Protein AF-A0A933I659-F1 (afdb_monomer_lite)

pLDDT: mean 83.34, std 17.21, range [36.5, 98.38]

Foldseek 3Di:
DDDDDDCDPVNVVVVVVVQVVVCVVDVDHRPVVVVVVVVDDDPQDFAAADPPWDKDKAFQLDDPLRFIKMKTKDAGPPGHDDDPVDDDDDDPPQQQPDDPLQWDWADDPNGIMIIGIFGDCPTPSANRHDDPSSSNSNLCDDHPPHPNVPDDDFDWDQPPPDPRDTDGDHPVVNVCVVVVVLVVCCVVPNLVSDDDDDDDSVPPPVVCVVVCCNPPVGD

Radius of gyration: 25.08 Å; chains: 1; bounding box: 48×64×62 Å

Secondary structure (DSSP, 8-state):
--------HHHHHHHHHHHHHHTTTSSS--HHHHHHHHS-PPPP---BPPTT-EEEEEE-SSSTT--EEEEEEEETT-SBPP-TT---PPPTT-TTS--GGGEEEEEETTEEEEEEEEE-TT-TTTTT---HHHHTTGGGS--TTSGGGGS--S-EE-TT-TTSPPEE--HHHHHHHHHHHHHHHHHHH-GGG-------SSTTHHHHHHHHIIIII--

Sequence (219 aa):
MSNEKEFSRRDLLKVSAAAAAGACVMNGMPVFAAGKFLEAKAVEFAELPPAHAETYDTACRYCHVMCGYKVYIWPKGTGLKPDKAKFYPVEKMRGDWPNPIFTIEAKKNGKDVLIMIVPDNKDVASGSNYSVRGAFNAQSLYSEKLPTRIRLKKPMIRRGGKTSPLVEVSWDEAIGFCADNFQKIINQYGPDAIGAVYGDWGYLQNTHALLKWLFTGIK

Structure (mmCIF, N/CA/C/O backbone):
data_AF-A0A933I659-F1
#
_entry.id   AF-A0A933I659-F1
#
loop_
_atom_site.group_PDB
_atom_site.id
_atom_site.type_symbol
_atom_site.label_atom_id
_atom_site.label_alt_id
_atom_site.label_comp_id
_atom_site.label_asym_id
_atom_site.label_entity_id
_atom_site.label_seq_id
_atom_site.pdbx_PDB_ins_code
_atom_site.Cartn_x
_atom_site.Cartn_y
_atom_site.Cartn_z
_atom_site.occupancy
_atom_site.B_iso_or_equiv
_atom_site.auth_seq_id
_atom_site.auth_comp_id
_atom_site.auth_asym_id
_atom_site.auth_atom_id
_atom_site.pdbx_PDB_model_num
ATOM 1 N N . MET A 1 1 ? 1.301 50.511 5.311 1.00 36.50 1 MET A N 1
ATOM 2 C CA . MET A 1 1 ? 0.445 49.305 5.323 1.00 36.50 1 MET A CA 1
ATOM 3 C C . MET A 1 1 ? -0.098 49.117 3.915 1.00 36.50 1 MET A C 1
ATOM 5 O O . MET A 1 1 ? -1.053 49.784 3.544 1.00 36.50 1 MET A O 1
ATOM 9 N N . SER A 1 2 ? 0.595 48.338 3.084 1.00 38.81 2 SER A N 1
ATOM 10 C CA . SER A 1 2 ? 0.210 48.090 1.692 1.00 38.81 2 SER A CA 1
ATOM 11 C C . SER A 1 2 ? -0.866 47.005 1.635 1.00 38.81 2 SER A C 1
ATOM 13 O O . SER A 1 2 ? -0.639 45.879 2.066 1.00 38.81 2 SER A O 1
ATOM 15 N N . ASN A 1 3 ? -2.039 47.371 1.118 1.00 44.81 3 ASN A N 1
ATOM 16 C CA . ASN A 1 3 ? -3.138 46.465 0.793 1.00 44.81 3 ASN A CA 1
ATOM 17 C C . ASN A 1 3 ? -2.731 45.583 -0.400 1.00 44.81 3 ASN A C 1
ATOM 19 O O . ASN A 1 3 ? -2.911 45.980 -1.553 1.00 44.81 3 ASN A O 1
ATOM 23 N N . GLU A 1 4 ? -2.183 44.397 -0.149 1.00 48.44 4 GLU A N 1
ATOM 24 C CA . GLU A 1 4 ? -2.106 43.364 -1.182 1.00 48.44 4 GLU A CA 1
ATOM 25 C C . GLU A 1 4 ? -3.498 42.745 -1.347 1.00 48.44 4 GLU A C 1
ATOM 27 O O . GLU A 1 4 ? -4.043 42.130 -0.432 1.00 48.44 4 GLU A O 1
ATOM 32 N N . LYS A 1 5 ? -4.117 42.966 -2.513 1.00 52.59 5 LYS A N 1
ATOM 33 C CA . LYS A 1 5 ? -5.374 42.307 -2.883 1.00 52.59 5 LYS A CA 1
ATOM 34 C C . LYS A 1 5 ? -5.139 40.798 -2.931 1.00 52.59 5 LYS A C 1
ATOM 36 O O . LYS A 1 5 ? -4.395 40.316 -3.781 1.00 52.59 5 LYS A O 1
ATOM 41 N N . GLU A 1 6 ? -5.803 40.074 -2.039 1.00 52.59 6 GLU A N 1
ATOM 42 C CA . GLU A 1 6 ? -5.766 38.617 -1.973 1.00 52.59 6 GLU A CA 1
ATOM 43 C C . GLU A 1 6 ? -6.278 38.009 -3.291 1.00 52.59 6 GLU A C 1
ATOM 45 O O . GLU A 1 6 ? -7.378 38.316 -3.760 1.00 52.59 6 GLU A O 1
ATOM 50 N N . PHE A 1 7 ? -5.447 37.180 -3.925 1.00 56.03 7 PHE A N 1
ATOM 51 C CA . PHE A 1 7 ? -5.718 36.591 -5.234 1.00 56.03 7 PHE A CA 1
ATOM 52 C C . PHE A 1 7 ? -6.855 35.567 -5.130 1.00 56.03 7 PHE A C 1
ATOM 54 O O . PHE A 1 7 ? -6.691 34.485 -4.561 1.00 56.03 7 PHE A O 1
ATOM 61 N N . SER A 1 8 ? -8.032 35.898 -5.667 1.00 72.44 8 SER A N 1
ATOM 62 C CA . SER A 1 8 ? -9.224 35.070 -5.496 1.00 72.44 8 SER A CA 1
ATOM 63 C C . SER A 1 8 ? -9.312 33.948 -6.537 1.00 72.44 8 SER A C 1
ATOM 65 O O . SER A 1 8 ? -8.766 34.017 -7.640 1.00 72.44 8 SER A O 1
ATOM 67 N N . ARG A 1 9 ? -10.114 32.915 -6.244 1.00 61.94 9 ARG A N 1
ATOM 68 C CA . ARG A 1 9 ? -10.444 31.843 -7.209 1.00 61.94 9 ARG A CA 1
ATOM 69 C C . ARG A 1 9 ? -11.050 32.385 -8.511 1.00 61.94 9 ARG A C 1
ATOM 71 O O . ARG A 1 9 ? -10.889 31.782 -9.569 1.00 61.94 9 ARG A O 1
ATOM 78 N N . ARG A 1 10 ? -11.741 33.527 -8.445 1.00 70.44 10 ARG A N 1
ATOM 79 C CA . ARG A 1 10 ? -12.345 34.182 -9.610 1.00 70.44 10 ARG A CA 1
ATOM 80 C C . ARG A 1 10 ? -11.288 34.856 -10.485 1.00 70.44 10 ARG A C 1
ATOM 82 O O . ARG A 1 10 ? -11.448 34.877 -11.703 1.00 70.44 10 ARG A O 1
ATOM 89 N N . ASP A 1 11 ? -10.206 35.340 -9.885 1.00 71.12 11 ASP A N 1
ATOM 90 C CA . ASP A 1 11 ? -9.064 35.902 -10.608 1.00 71.12 11 ASP A CA 1
ATOM 91 C C . ASP A 1 11 ? -8.278 34.795 -11.315 1.00 71.12 11 ASP A C 1
ATOM 93 O O . ASP A 1 11 ? -7.969 34.931 -12.497 1.00 71.12 11 ASP A O 1
ATOM 97 N N . LEU A 1 12 ? -8.099 33.637 -10.665 1.00 67.19 12 LEU A N 1
ATOM 98 C CA . LEU A 1 12 ? -7.520 32.447 -11.299 1.00 67.19 12 LEU A CA 1
ATOM 99 C C . LEU A 1 12 ? -8.316 32.010 -12.540 1.00 67.19 12 LEU A C 1
ATOM 101 O O . LEU A 1 12 ? -7.726 31.724 -13.580 1.00 67.19 12 LEU A O 1
ATOM 105 N N . LEU A 1 13 ? -9.651 31.987 -12.464 1.00 68.56 13 LEU A N 1
ATOM 106 C CA . LEU A 1 13 ? -10.501 31.593 -13.594 1.00 68.56 13 LEU A CA 1
ATOM 107 C C . LEU A 1 13 ? -10.441 32.597 -14.750 1.00 68.56 13 LEU A C 1
ATOM 109 O O . LEU A 1 13 ? -10.389 32.185 -15.905 1.00 68.56 13 LEU A O 1
ATOM 113 N N . LYS A 1 14 ? -10.389 33.901 -14.458 1.00 65.88 14 LYS A N 1
ATOM 114 C CA . LYS A 1 14 ? -10.232 34.946 -15.483 1.00 65.88 14 LYS A 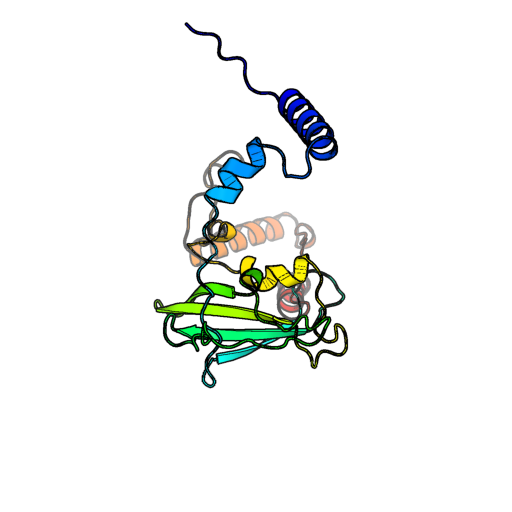CA 1
ATOM 115 C C . LYS A 1 14 ? -8.879 34.859 -16.186 1.00 65.88 14 LYS A C 1
ATOM 117 O O . LYS A 1 14 ? -8.830 34.937 -17.409 1.00 65.88 14 LYS A O 1
ATOM 122 N N . VAL A 1 15 ? -7.800 34.647 -15.430 1.00 63.72 15 VAL A N 1
ATOM 123 C CA . VAL A 1 15 ? -6.450 34.445 -15.982 1.00 63.72 15 VAL A CA 1
ATOM 124 C C . VAL A 1 15 ? -6.397 33.170 -16.826 1.00 63.72 15 VAL A C 1
ATOM 126 O O . VAL A 1 15 ? -5.850 33.184 -17.925 1.00 63.72 15 VAL A O 1
ATOM 129 N N . SER A 1 16 ? -7.029 32.090 -16.363 1.00 60.22 16 SER A N 1
ATOM 130 C CA . SER A 1 16 ? -7.086 30.819 -17.098 1.00 60.22 16 SER A CA 1
ATOM 131 C C . SER A 1 16 ? -7.891 30.937 -18.398 1.00 60.22 16 SER A C 1
ATOM 133 O O . SER A 1 16 ? -7.472 30.421 -19.432 1.00 60.22 16 SER A O 1
ATOM 135 N N . ALA A 1 17 ? -9.013 31.663 -18.378 1.00 61.56 17 ALA A N 1
ATOM 136 C CA . ALA A 1 17 ? -9.834 31.916 -19.561 1.00 61.56 17 ALA A CA 1
ATOM 137 C C . ALA A 1 17 ? -9.123 32.821 -20.584 1.00 61.56 17 ALA A C 1
ATOM 139 O O . ALA A 1 17 ? -9.162 32.544 -21.782 1.00 61.56 17 ALA A O 1
ATOM 140 N N . ALA A 1 18 ? -8.417 33.858 -20.122 1.00 57.62 18 ALA A N 1
ATOM 141 C CA . ALA A 1 18 ? -7.609 34.721 -20.984 1.00 57.62 18 ALA A CA 1
ATOM 142 C C . ALA A 1 18 ? -6.425 33.963 -21.613 1.00 57.62 18 ALA A C 1
ATOM 144 O O . ALA A 1 18 ? -6.127 34.146 -22.792 1.00 57.62 18 ALA A O 1
ATOM 145 N N . ALA A 1 19 ? -5.789 33.061 -20.859 1.00 54.22 19 ALA A N 1
ATOM 146 C CA . ALA A 1 19 ? -4.725 32.192 -21.357 1.00 54.22 19 ALA A CA 1
ATOM 147 C C . ALA A 1 19 ? -5.226 31.187 -22.413 1.00 54.22 19 ALA A C 1
ATOM 149 O O . ALA A 1 19 ? -4.534 30.946 -23.401 1.00 54.22 19 ALA A O 1
ATOM 150 N N . ALA A 1 20 ? -6.435 30.641 -22.241 1.00 49.78 20 ALA A N 1
ATOM 151 C CA . ALA A 1 20 ? -7.062 29.751 -23.219 1.00 49.78 20 ALA A CA 1
ATOM 152 C C . ALA A 1 20 ? -7.449 30.483 -24.519 1.00 49.78 20 ALA A C 1
ATOM 154 O O . ALA A 1 20 ? -7.256 29.944 -25.607 1.00 49.78 20 ALA A O 1
ATOM 155 N N . ALA A 1 21 ? -7.923 31.730 -24.421 1.00 50.12 21 ALA A N 1
ATOM 156 C CA . ALA A 1 21 ? -8.204 32.565 -25.590 1.00 50.12 21 ALA A CA 1
ATOM 157 C C . ALA A 1 21 ? -6.917 32.991 -26.326 1.00 50.12 21 ALA A C 1
ATOM 159 O O . ALA A 1 21 ? -6.872 32.970 -27.554 1.00 50.12 21 ALA A O 1
ATOM 160 N N . GLY A 1 22 ? -5.842 33.307 -25.591 1.00 45.34 22 GLY A N 1
ATOM 161 C CA . GLY A 1 22 ? -4.537 33.657 -26.167 1.00 45.34 22 GLY A CA 1
ATOM 162 C C . GLY A 1 22 ? -3.842 32.497 -26.892 1.00 45.34 22 GLY A C 1
ATOM 163 O O . GLY A 1 22 ? -3.179 32.719 -27.903 1.00 45.34 22 GLY A O 1
ATOM 164 N N . ALA A 1 23 ? -4.055 31.257 -26.441 1.00 46.22 23 ALA A N 1
ATOM 165 C CA . ALA A 1 23 ? -3.509 30.053 -27.074 1.00 46.22 23 ALA A CA 1
ATOM 166 C C . ALA A 1 23 ? -4.089 29.767 -28.474 1.00 46.22 23 ALA A C 1
ATOM 168 O O . ALA A 1 23 ? -3.496 29.008 -29.233 1.00 46.22 23 ALA A O 1
ATOM 169 N N . CYS A 1 24 ? -5.232 30.368 -28.826 1.00 43.69 24 CYS A N 1
ATOM 170 C CA . CYS A 1 24 ? -5.828 30.221 -30.157 1.00 43.69 24 CYS A CA 1
ATOM 171 C C . CYS A 1 24 ? -5.294 31.246 -31.173 1.00 43.69 24 CYS A C 1
ATOM 173 O O . CYS A 1 24 ? -5.454 31.043 -32.372 1.00 43.69 24 CYS A O 1
ATOM 175 N N . VAL A 1 25 ? -4.671 32.342 -30.716 1.00 44.31 25 VAL A N 1
ATOM 176 C CA . VAL A 1 25 ? -4.202 33.440 -31.587 1.00 44.31 25 VAL A CA 1
ATOM 177 C C . VAL A 1 25 ? -2.701 33.346 -31.873 1.00 44.31 25 VAL A C 1
ATOM 179 O O . VAL A 1 25 ? -2.234 33.837 -32.897 1.00 44.31 25 VAL A O 1
ATOM 182 N N . MET A 1 26 ? -1.937 32.663 -31.020 1.00 41.09 26 MET A N 1
ATOM 183 C CA . MET A 1 26 ? -0.540 32.328 -31.289 1.00 41.09 26 MET A CA 1
ATOM 184 C C . MET A 1 26 ? -0.371 30.813 -31.226 1.00 41.09 26 MET A C 1
ATOM 186 O O . MET A 1 26 ? -0.741 30.205 -30.229 1.00 41.09 26 MET A O 1
ATOM 190 N N . ASN A 1 27 ? 0.186 30.215 -32.284 1.00 45.88 27 ASN A N 1
ATOM 191 C CA . ASN A 1 27 ? 0.595 28.806 -32.357 1.00 45.88 27 ASN A CA 1
ATOM 192 C C . ASN A 1 27 ? 1.612 28.456 -31.249 1.00 45.88 27 ASN A C 1
ATOM 194 O O . ASN A 1 27 ? 2.804 28.311 -31.512 1.00 45.88 27 ASN A O 1
ATOM 198 N N . GLY A 1 28 ? 1.187 28.348 -29.995 1.00 50.47 28 GLY A N 1
ATOM 199 C CA . GLY A 1 28 ? 2.102 28.095 -28.892 1.00 50.47 28 GLY A CA 1
ATOM 200 C C . GLY A 1 28 ? 1.530 28.495 -27.541 1.00 50.47 28 GLY A C 1
ATOM 201 O O . GLY A 1 28 ? 0.959 29.564 -27.372 1.00 50.47 28 GLY A O 1
ATOM 202 N N . MET A 1 29 ? 1.701 27.584 -26.589 1.00 43.09 29 MET A N 1
ATOM 203 C CA . MET A 1 29 ? 1.256 27.603 -25.194 1.00 43.09 29 MET A CA 1
ATOM 204 C C . MET A 1 29 ? 1.257 28.987 -24.506 1.00 43.09 29 MET A C 1
ATOM 206 O O . MET A 1 29 ? 2.178 29.780 -24.700 1.00 43.09 29 MET A O 1
ATOM 210 N N . PRO A 1 30 ? 0.292 29.255 -23.602 1.00 49.75 30 PRO A N 1
ATOM 211 C CA . PRO A 1 30 ? 0.244 30.510 -22.857 1.00 49.75 30 PRO A CA 1
ATOM 212 C C . PRO A 1 30 ? 1.517 30.735 -22.020 1.00 49.75 30 PRO A C 1
ATOM 214 O O . PRO A 1 30 ? 2.009 29.828 -21.349 1.00 49.75 30 PRO A O 1
ATOM 217 N N . VAL A 1 31 ? 2.019 31.976 -22.020 1.00 50.03 31 VAL A N 1
ATOM 218 C CA . VAL A 1 31 ? 3.310 32.412 -21.437 1.00 50.03 31 VAL A CA 1
ATOM 219 C C . VAL A 1 31 ? 3.502 32.002 -19.966 1.00 50.03 31 VAL A C 1
ATOM 221 O O . VAL A 1 31 ? 4.614 31.688 -19.547 1.00 50.03 31 VAL A O 1
ATOM 224 N N . PHE A 1 32 ? 2.425 31.929 -19.179 1.00 46.72 32 PHE A N 1
ATOM 225 C CA . PHE A 1 32 ? 2.499 31.506 -17.773 1.00 46.72 32 PHE A CA 1
ATOM 226 C C . PHE A 1 32 ? 2.771 30.001 -17.609 1.00 46.72 32 PHE A C 1
ATOM 228 O O . PHE A 1 32 ? 3.375 29.575 -16.626 1.00 46.72 32 PHE A O 1
ATOM 235 N N . ALA A 1 33 ? 2.354 29.189 -18.585 1.00 46.19 33 ALA A N 1
ATOM 236 C CA . ALA A 1 33 ? 2.754 27.792 -18.666 1.00 46.19 33 ALA A CA 1
ATOM 237 C C . ALA A 1 33 ? 4.217 27.697 -19.130 1.00 46.19 33 ALA A C 1
ATOM 239 O O . ALA A 1 33 ? 4.994 26.961 -18.528 1.00 46.19 33 ALA A O 1
ATOM 240 N N . ALA A 1 34 ? 4.624 28.496 -20.122 1.00 50.12 34 ALA A N 1
ATOM 241 C CA . ALA A 1 34 ? 5.967 28.429 -20.699 1.00 50.12 34 ALA A CA 1
ATOM 242 C C . ALA A 1 34 ? 7.085 28.508 -19.642 1.00 50.12 34 ALA A C 1
ATOM 244 O O . ALA A 1 34 ? 7.979 27.673 -19.669 1.00 50.12 34 ALA A O 1
ATOM 245 N N . GLY A 1 35 ? 7.003 29.413 -18.657 1.00 46.31 35 GLY A N 1
ATOM 246 C CA . GLY A 1 35 ? 8.041 29.553 -17.622 1.00 46.31 35 GLY A CA 1
ATOM 247 C C . GLY A 1 35 ? 8.279 28.287 -16.784 1.00 46.31 35 GLY A C 1
ATOM 248 O O . GLY A 1 35 ? 9.413 27.835 -16.656 1.00 46.31 35 GLY A O 1
ATOM 249 N N . LYS A 1 36 ? 7.213 27.652 -16.275 1.00 47.94 36 LYS A N 1
ATOM 250 C CA . LYS A 1 36 ? 7.337 26.413 -15.478 1.00 47.94 36 LYS A CA 1
ATOM 251 C C . LYS A 1 36 ? 7.631 25.176 -16.324 1.00 47.94 36 LYS A C 1
ATOM 253 O O . LYS A 1 36 ? 8.270 24.249 -15.837 1.00 47.94 36 LYS A O 1
ATOM 258 N N . PHE A 1 37 ? 7.168 25.147 -17.574 1.00 46.62 37 PHE A N 1
ATOM 259 C CA . PHE A 1 37 ? 7.506 24.075 -18.512 1.00 46.62 37 PHE A CA 1
ATOM 260 C C . PHE A 1 37 ? 8.965 24.171 -18.994 1.00 46.62 37 PHE A C 1
ATOM 262 O O . PHE A 1 37 ? 9.585 23.137 -19.207 1.00 46.62 37 PHE A O 1
ATOM 269 N N . LEU A 1 38 ? 9.539 25.375 -19.106 1.00 48.28 38 LEU A N 1
ATOM 270 C CA . LEU A 1 38 ? 10.952 25.588 -19.454 1.00 48.28 38 LEU A CA 1
ATOM 271 C C . LEU A 1 38 ? 11.908 25.153 -18.332 1.00 48.28 38 LEU A C 1
ATOM 273 O O . LEU A 1 38 ? 12.998 24.659 -18.608 1.00 48.28 38 LEU A O 1
ATOM 277 N N . GLU A 1 39 ? 11.495 25.295 -17.071 1.00 51.34 39 GLU A N 1
ATOM 278 C CA . GLU A 1 39 ? 12.249 24.805 -15.907 1.00 51.34 39 GLU A CA 1
ATOM 279 C C . GLU A 1 39 ? 12.069 23.302 -15.653 1.00 51.34 39 GLU A C 1
ATOM 281 O O . GLU A 1 39 ? 12.824 22.708 -14.875 1.00 51.34 39 GLU A O 1
ATOM 286 N N . ALA A 1 40 ? 11.083 22.668 -16.296 1.00 47.78 40 ALA A N 1
ATOM 287 C CA . ALA A 1 40 ? 10.848 21.240 -16.176 1.00 47.78 40 ALA A CA 1
ATOM 288 C C . ALA A 1 40 ? 11.996 20.478 -16.848 1.00 47.78 40 ALA A C 1
ATOM 290 O O . ALA A 1 40 ? 11.981 20.177 -18.041 1.00 47.78 40 ALA A O 1
ATOM 291 N N . LYS A 1 41 ? 13.015 20.135 -16.059 1.00 49.44 41 LYS A N 1
ATOM 292 C CA . LYS A 1 41 ? 14.021 19.167 -16.484 1.00 49.44 41 LYS A CA 1
ATOM 293 C C . LYS A 1 41 ? 13.323 17.831 -16.697 1.00 49.44 41 LYS A C 1
ATOM 295 O O . LYS A 1 41 ? 12.642 17.337 -15.797 1.00 49.44 41 LYS A O 1
ATOM 300 N N . ALA A 1 42 ? 13.510 17.248 -17.880 1.00 52.84 42 ALA A N 1
ATOM 301 C CA . ALA A 1 42 ? 13.158 15.857 -18.107 1.00 52.84 42 ALA A CA 1
ATOM 302 C C . ALA A 1 42 ? 13.788 15.032 -16.981 1.00 52.84 42 ALA A C 1
ATOM 304 O O . ALA A 1 42 ? 14.990 15.143 -16.725 1.00 52.84 42 ALA A O 1
ATOM 305 N N . VAL A 1 43 ? 12.966 14.259 -16.272 1.00 55.94 43 VAL A N 1
ATOM 306 C CA . VAL A 1 43 ? 13.470 13.298 -15.294 1.00 55.94 43 VAL A CA 1
ATOM 307 C C . VAL A 1 43 ? 14.411 12.385 -16.068 1.00 55.94 43 VAL A C 1
ATOM 309 O O . VAL A 1 43 ? 13.980 11.750 -17.034 1.00 55.94 43 VAL A O 1
ATOM 312 N N . GLU A 1 44 ? 15.699 12.392 -15.714 1.00 58.28 44 GLU A N 1
ATOM 313 C CA . GLU A 1 44 ? 16.666 11.513 -16.362 1.00 58.28 44 GLU A CA 1
ATOM 314 C C . GLU A 1 44 ? 16.138 10.087 -16.240 1.00 58.28 44 GLU A C 1
ATOM 316 O O . GLU A 1 44 ? 15.757 9.651 -15.152 1.00 58.28 44 GLU A O 1
ATOM 321 N N . PHE A 1 45 ? 16.010 9.435 -17.396 1.00 59.69 45 PHE A N 1
ATOM 322 C CA . PHE A 1 45 ? 15.287 8.186 -17.562 1.00 59.69 45 PHE A CA 1
ATOM 323 C C . PHE A 1 45 ? 15.691 7.196 -16.467 1.00 59.69 45 PHE A C 1
ATOM 325 O O . PHE A 1 45 ? 16.854 6.795 -16.382 1.00 59.69 45 PHE A O 1
ATOM 332 N N . ALA A 1 46 ? 14.725 6.863 -15.607 1.00 70.62 46 ALA A N 1
ATOM 333 C CA . ALA A 1 46 ? 14.909 5.895 -14.543 1.00 70.62 46 ALA A CA 1
ATOM 334 C C . ALA A 1 46 ? 15.394 4.585 -15.173 1.00 70.62 46 ALA A C 1
ATOM 336 O O . ALA A 1 46 ? 14.842 4.125 -16.171 1.00 70.62 46 ALA A O 1
ATOM 337 N N . GLU A 1 47 ? 16.474 4.035 -14.629 1.00 87.62 47 GLU A N 1
ATOM 338 C CA . GLU A 1 47 ? 17.010 2.731 -15.012 1.00 87.62 47 GLU A CA 1
ATOM 339 C C . GLU A 1 47 ? 15.891 1.678 -15.158 1.00 87.62 47 GLU A C 1
ATOM 341 O O . GLU A 1 47 ? 14.899 1.698 -14.430 1.00 87.62 47 GLU A O 1
ATOM 346 N N . LEU A 1 48 ? 16.031 0.772 -16.124 1.00 90.75 48 LEU A N 1
ATOM 347 C CA . LEU A 1 48 ? 15.082 -0.321 -16.330 1.00 90.75 48 LEU A CA 1
ATOM 348 C C . LEU A 1 48 ? 15.379 -1.469 -15.358 1.00 90.75 48 LEU A C 1
ATOM 350 O O . LEU A 1 48 ? 16.543 -1.653 -14.978 1.00 90.75 48 LEU A O 1
ATOM 354 N N . PRO A 1 49 ? 14.367 -2.272 -14.981 1.00 93.12 49 PRO A N 1
ATOM 355 C CA . PRO A 1 49 ? 14.582 -3.415 -14.105 1.00 93.12 49 PRO A CA 1
ATOM 356 C C . PRO A 1 49 ? 15.639 -4.363 -14.701 1.00 93.12 49 PRO A C 1
ATOM 358 O O . PRO A 1 49 ? 15.530 -4.744 -15.871 1.00 93.12 49 PRO A O 1
ATOM 361 N N . PRO A 1 50 ? 16.678 -4.746 -13.938 1.00 94.56 50 PRO A N 1
ATOM 362 C CA . PRO A 1 50 ? 17.643 -5.741 -14.385 1.00 94.56 50 PRO A CA 1
ATOM 363 C C . PRO A 1 50 ? 17.015 -7.142 -14.406 1.00 94.56 50 PRO A C 1
ATOM 365 O O . PRO A 1 50 ? 16.011 -7.396 -13.746 1.00 94.56 50 PRO A O 1
ATOM 368 N N . ALA A 1 51 ? 17.647 -8.094 -15.101 1.00 93.56 51 ALA A N 1
ATOM 369 C CA . ALA A 1 51 ? 17.142 -9.472 -15.206 1.00 93.56 51 ALA A CA 1
ATOM 370 C C . ALA A 1 51 ? 16.982 -10.193 -13.850 1.00 93.56 51 ALA A C 1
ATOM 372 O O . ALA A 1 51 ? 16.204 -11.133 -13.742 1.00 93.56 51 ALA A O 1
ATOM 373 N N . HIS A 1 52 ? 17.714 -9.754 -12.823 1.00 92.56 52 HIS A N 1
ATOM 374 C CA . HIS A 1 52 ? 17.659 -10.295 -11.463 1.00 92.56 52 HIS A CA 1
ATOM 375 C C . HIS A 1 52 ? 16.753 -9.481 -10.519 1.00 92.56 52 HIS A C 1
ATOM 377 O O . HIS A 1 52 ? 16.838 -9.650 -9.303 1.00 92.56 52 HIS A O 1
ATOM 383 N N . ALA A 1 53 ? 15.933 -8.561 -11.044 1.00 97.00 53 ALA A N 1
ATOM 384 C CA . ALA A 1 53 ? 14.973 -7.819 -10.236 1.00 97.00 53 ALA A CA 1
ATOM 385 C C . ALA A 1 53 ? 13.988 -8.773 -9.549 1.00 97.00 53 ALA A C 1
ATOM 387 O O . ALA A 1 53 ? 13.490 -9.734 -10.142 1.00 97.00 53 ALA A O 1
ATOM 388 N N . GLU A 1 54 ? 13.662 -8.472 -8.298 1.00 97.75 54 GLU A N 1
ATOM 389 C CA . GLU A 1 54 ? 12.590 -9.163 -7.600 1.00 97.75 54 GLU A CA 1
ATOM 390 C C . GLU A 1 54 ? 11.266 -8.840 -8.291 1.00 97.75 54 GLU A C 1
ATOM 392 O O . GLU A 1 54 ? 10.975 -7.673 -8.557 1.00 97.75 54 GLU A O 1
ATOM 397 N N . THR A 1 55 ? 10.490 -9.875 -8.609 1.00 97.56 55 THR A N 1
ATOM 398 C CA . THR A 1 55 ? 9.290 -9.745 -9.438 1.00 97.56 55 THR A CA 1
ATOM 399 C C . THR A 1 55 ? 8.073 -10.307 -8.718 1.00 97.56 55 THR A C 1
ATOM 401 O O . THR A 1 55 ? 8.135 -11.399 -8.152 1.00 97.56 55 THR A O 1
ATOM 404 N N . TYR A 1 56 ? 6.959 -9.579 -8.776 1.00 96.75 56 TYR A N 1
ATOM 405 C CA . TYR A 1 56 ? 5.662 -10.032 -8.279 1.00 96.75 56 TYR A CA 1
ATOM 406 C C . TYR A 1 56 ? 4.542 -9.725 -9.257 1.00 96.75 56 TYR A C 1
ATOM 408 O O . TYR A 1 56 ? 4.610 -8.770 -10.032 1.00 96.75 56 TYR A O 1
ATOM 416 N N . ASP A 1 57 ? 3.462 -10.477 -9.108 1.00 95.06 57 ASP A N 1
ATOM 417 C CA . ASP A 1 57 ? 2.200 -10.214 -9.778 1.00 95.06 57 ASP A CA 1
ATOM 418 C C . ASP A 1 57 ? 1.270 -9.475 -8.825 1.00 95.06 57 ASP A C 1
ATOM 420 O O . ASP A 1 57 ? 1.196 -9.776 -7.629 1.00 95.06 57 ASP A O 1
ATOM 424 N N . THR A 1 58 ? 0.559 -8.480 -9.341 1.00 93.06 58 THR A N 1
ATOM 425 C CA . THR A 1 58 ? -0.421 -7.747 -8.550 1.00 93.06 58 THR A CA 1
ATOM 426 C C . THR A 1 58 ? -1.604 -7.311 -9.398 1.00 93.06 58 THR A C 1
ATOM 428 O O . THR A 1 58 ? -1.483 -7.089 -10.600 1.00 93.06 58 THR A O 1
ATOM 431 N N . ALA A 1 59 ? -2.758 -7.165 -8.758 1.00 92.12 59 ALA A N 1
ATOM 432 C CA . ALA A 1 59 ? -3.925 -6.554 -9.372 1.00 92.12 59 ALA A CA 1
ATOM 433 C C . ALA A 1 59 ? -3.943 -5.045 -9.095 1.00 92.12 59 ALA A C 1
ATOM 435 O O . ALA A 1 59 ? -3.488 -4.563 -8.053 1.00 92.12 59 ALA A O 1
ATOM 436 N N . CYS A 1 60 ? -4.516 -4.283 -10.021 1.00 92.44 60 CYS A N 1
ATOM 437 C CA . CYS A 1 60 ? -4.756 -2.857 -9.854 1.00 92.44 60 CYS A CA 1
ATOM 438 C C . CYS A 1 60 ? -5.617 -2.581 -8.611 1.00 92.44 60 CYS A C 1
ATOM 440 O O . CYS A 1 60 ? -6.675 -3.179 -8.433 1.00 92.44 60 CYS A O 1
ATOM 442 N N . ARG A 1 61 ? -5.202 -1.617 -7.780 1.00 89.00 61 ARG A N 1
ATOM 443 C CA . ARG A 1 61 ? -5.835 -1.336 -6.476 1.00 89.00 61 ARG A CA 1
ATOM 444 C C . ARG A 1 61 ? -7.048 -0.404 -6.525 1.00 89.00 61 ARG A C 1
ATOM 446 O O . ARG A 1 61 ? -7.519 0.017 -5.472 1.00 89.00 61 ARG A O 1
ATOM 453 N N . TYR A 1 62 ? -7.493 -0.000 -7.713 1.00 91.19 62 TYR A N 1
ATOM 454 C CA . TYR A 1 62 ? -8.420 1.126 -7.843 1.00 91.19 62 TYR A CA 1
ATOM 455 C C . TYR A 1 62 ? -9.867 0.739 -8.100 1.00 91.19 62 TYR A C 1
ATOM 457 O O . TYR A 1 62 ? -10.730 1.091 -7.313 1.00 91.19 62 TYR A O 1
ATOM 465 N N . CYS A 1 63 ? -10.168 0.126 -9.240 1.00 91.38 63 CYS A N 1
ATOM 466 C CA . CYS A 1 63 ? -11.544 -0.192 -9.617 1.00 91.38 63 CYS A CA 1
ATOM 467 C C . CYS A 1 63 ? -11.706 -1.697 -9.796 1.00 91.38 63 CYS A C 1
ATOM 469 O O . CYS A 1 63 ? -10.722 -2.406 -9.999 1.00 91.38 63 CYS A O 1
ATOM 471 N N . HIS A 1 64 ? -12.952 -2.160 -9.795 1.00 88.56 64 HIS A N 1
ATOM 472 C CA . HIS A 1 64 ? -13.297 -3.582 -9.830 1.00 88.56 64 HIS A CA 1
ATOM 473 C C . HIS A 1 64 ? -12.870 -4.338 -11.096 1.00 88.56 64 HIS A C 1
ATOM 475 O O . HIS A 1 64 ? -12.944 -5.557 -11.102 1.00 88.56 64 HIS A O 1
ATOM 481 N N . VAL A 1 65 ? -12.386 -3.653 -12.142 1.00 91.88 65 VAL A N 1
ATOM 482 C CA . VAL A 1 65 ? -11.774 -4.326 -13.304 1.00 91.88 65 VAL A CA 1
ATOM 483 C C . VAL A 1 65 ? -10.522 -5.105 -12.891 1.00 91.88 65 VAL A C 1
ATOM 485 O O . VAL A 1 65 ? -10.230 -6.132 -13.485 1.00 91.88 65 VAL A O 1
ATOM 488 N N . MET A 1 66 ? -9.797 -4.625 -11.870 1.00 91.31 66 MET A N 1
ATOM 489 C CA . MET A 1 66 ? -8.641 -5.320 -11.290 1.00 91.31 66 MET A CA 1
A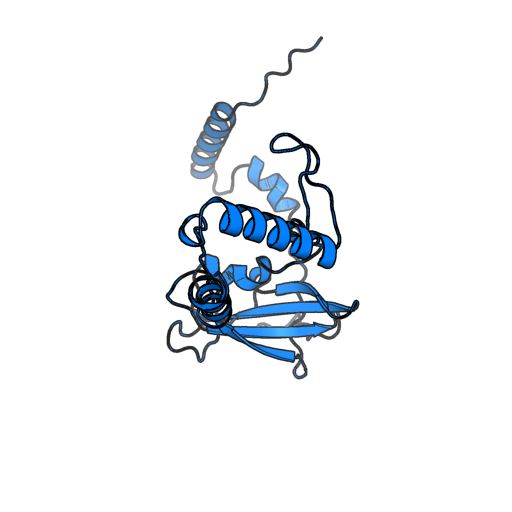TOM 490 C C . MET A 1 66 ? -7.594 -5.766 -12.328 1.00 91.31 66 MET A C 1
ATOM 492 O O . MET A 1 66 ? -7.042 -6.854 -12.216 1.00 91.31 66 MET A O 1
ATOM 496 N N . CYS A 1 67 ? -7.295 -4.903 -13.310 1.00 94.56 67 CYS A N 1
ATOM 497 C CA . CYS A 1 67 ? -6.269 -5.140 -14.334 1.00 94.56 67 CYS A CA 1
ATOM 498 C C . CYS A 1 67 ? -4.968 -5.687 -13.721 1.00 94.56 67 CYS A C 1
ATOM 500 O O . CYS A 1 67 ? -4.547 -5.213 -12.660 1.00 94.56 67 CYS A O 1
ATOM 502 N N . GLY A 1 68 ? -4.324 -6.630 -14.398 1.00 95.31 68 GLY A N 1
ATOM 503 C CA . GLY A 1 68 ? -3.061 -7.231 -13.976 1.00 95.31 68 GLY A CA 1
ATOM 504 C C . GLY A 1 68 ? -1.855 -6.317 -14.205 1.00 95.31 68 GLY A C 1
ATOM 505 O O . GLY A 1 68 ? -1.753 -5.616 -15.212 1.00 95.31 68 GLY A O 1
ATOM 506 N N . TYR A 1 69 ? -0.928 -6.325 -13.251 1.00 96.00 69 TYR A N 1
ATOM 507 C CA . TYR A 1 69 ? 0.331 -5.585 -13.281 1.00 96.00 69 TYR A CA 1
ATOM 508 C C . TYR A 1 69 ? 1.483 -6.485 -12.827 1.00 96.00 69 TYR A C 1
ATOM 510 O O . TYR A 1 69 ? 1.321 -7.335 -11.947 1.00 96.00 69 TYR A O 1
ATOM 518 N N . LYS A 1 70 ? 2.672 -6.229 -13.371 1.00 96.06 70 LYS A N 1
ATOM 519 C CA . LYS A 1 70 ? 3.939 -6.737 -12.843 1.00 96.06 70 LYS A CA 1
ATOM 520 C C . LYS A 1 70 ? 4.589 -5.687 -11.956 1.00 96.06 70 LYS A C 1
ATOM 522 O O . LYS A 1 70 ? 4.624 -4.502 -12.295 1.00 96.06 70 LYS A O 1
ATOM 527 N N . VAL A 1 71 ? 5.124 -6.134 -10.829 1.00 96.88 71 VAL A N 1
ATOM 528 C CA . VAL A 1 71 ? 5.945 -5.334 -9.923 1.00 96.88 71 VAL A CA 1
ATOM 529 C C . VAL A 1 71 ? 7.384 -5.792 -10.068 1.00 96.88 71 VAL A C 1
ATOM 531 O O . VAL A 1 71 ? 7.654 -6.976 -9.904 1.00 96.88 71 VAL A O 1
ATOM 534 N N . TYR A 1 72 ? 8.294 -4.858 -10.312 1.00 97.25 72 TYR A N 1
ATOM 535 C CA . TYR A 1 72 ? 9.732 -5.092 -10.301 1.00 97.25 72 TYR A CA 1
ATOM 536 C C . TYR A 1 72 ? 10.375 -4.254 -9.202 1.00 97.25 72 TYR A C 1
ATOM 538 O O . TYR A 1 72 ? 10.082 -3.063 -9.084 1.00 97.25 72 TYR A O 1
ATOM 546 N N . ILE A 1 73 ? 11.260 -4.860 -8.413 1.00 97.31 73 ILE A N 1
ATOM 547 C CA . ILE A 1 73 ? 11.998 -4.193 -7.339 1.00 97.31 73 ILE A CA 1
ATOM 548 C C . ILE A 1 73 ? 13.485 -4.495 -7.489 1.00 97.31 73 ILE A C 1
ATOM 550 O O . ILE A 1 73 ? 13.887 -5.655 -7.579 1.00 97.31 73 ILE A O 1
ATOM 554 N N . TRP A 1 74 ? 14.318 -3.457 -7.487 1.00 97.00 74 TRP A N 1
ATOM 555 C CA . TRP A 1 74 ? 15.770 -3.619 -7.549 1.00 97.00 74 TRP A CA 1
ATOM 556 C C . TRP A 1 74 ? 16.502 -2.495 -6.800 1.00 97.00 74 TRP A C 1
ATOM 558 O O . TRP A 1 74 ? 15.935 -1.416 -6.600 1.00 97.00 74 TRP A O 1
ATOM 568 N N . PRO A 1 75 ? 17.748 -2.726 -6.341 1.00 96.31 75 PRO A N 1
ATOM 569 C CA . PRO A 1 75 ? 18.562 -1.684 -5.722 1.00 96.31 75 PRO A CA 1
ATOM 570 C C . PRO A 1 75 ? 18.798 -0.507 -6.669 1.00 96.31 75 PRO A C 1
ATOM 572 O O . PRO A 1 75 ? 19.118 -0.691 -7.841 1.00 96.31 75 PRO A O 1
ATOM 575 N N . LYS A 1 76 ? 18.682 0.717 -6.155 1.00 93.44 76 LYS A N 1
ATOM 576 C CA . LYS A 1 76 ? 18.897 1.908 -6.977 1.00 93.44 76 LYS A CA 1
ATOM 577 C C . LYS A 1 76 ? 20.333 1.941 -7.519 1.00 93.44 76 LYS A C 1
ATOM 579 O O . LYS A 1 76 ? 21.288 1.822 -6.755 1.00 93.44 76 LYS A O 1
ATOM 584 N N . GLY A 1 77 ? 20.484 2.165 -8.821 1.00 92.12 77 GLY A N 1
ATOM 585 C CA . GLY A 1 77 ? 21.772 2.262 -9.514 1.00 92.12 77 GLY A CA 1
ATOM 586 C C . GLY A 1 77 ? 22.263 0.952 -10.136 1.00 92.12 77 GLY A C 1
ATOM 587 O O . GLY A 1 77 ? 23.303 0.961 -10.796 1.00 92.12 77 GLY A O 1
ATOM 588 N N . THR A 1 78 ? 21.547 -0.161 -9.939 1.00 93.88 78 THR A N 1
ATOM 589 C CA . THR A 1 78 ? 21.892 -1.473 -10.516 1.00 93.88 78 THR A CA 1
ATOM 590 C C . THR A 1 78 ? 21.014 -1.849 -11.709 1.00 93.88 78 THR A C 1
ATOM 592 O O . THR A 1 78 ? 21.082 -2.986 -12.182 1.00 93.88 78 THR A O 1
ATOM 595 N N . GLY A 1 79 ? 20.153 -0.939 -12.169 1.00 92.81 79 GLY A N 1
ATOM 596 C CA . GLY A 1 79 ? 19.277 -1.181 -13.306 1.00 92.81 79 GLY A CA 1
ATOM 597 C C . GLY A 1 79 ? 19.978 -1.010 -14.653 1.00 92.81 79 GLY A C 1
ATOM 598 O O . GLY A 1 79 ? 21.102 -0.513 -14.765 1.00 92.81 79 GLY A O 1
ATOM 599 N N . LEU A 1 80 ? 19.289 -1.438 -15.707 1.00 90.62 80 LEU A N 1
ATOM 600 C CA . LEU A 1 80 ? 19.770 -1.319 -17.078 1.00 90.62 80 LEU A CA 1
ATOM 601 C C . LEU A 1 80 ? 19.614 0.130 -17.544 1.00 90.62 80 LEU A C 1
ATOM 603 O O . LEU A 1 80 ? 18.535 0.718 -17.454 1.00 90.62 80 LEU A O 1
ATOM 607 N N . LYS A 1 81 ? 20.685 0.709 -18.081 1.00 87.12 81 LYS A N 1
ATOM 608 C CA . LYS A 1 81 ? 20.650 2.053 -18.665 1.00 87.12 81 LYS A CA 1
ATOM 609 C C . LYS A 1 81 ? 20.393 1.927 -20.166 1.00 87.12 81 LYS A C 1
ATOM 611 O O . LYS A 1 81 ? 21.145 1.206 -20.823 1.00 87.12 81 LYS A O 1
ATOM 616 N N . PRO A 1 82 ? 19.362 2.588 -20.722 1.00 77.94 82 PRO A N 1
ATOM 617 C CA . PRO A 1 82 ? 19.154 2.560 -22.160 1.00 77.94 82 PRO A CA 1
ATOM 618 C C . PRO A 1 82 ? 20.322 3.251 -22.865 1.00 77.94 82 PRO A C 1
ATOM 620 O O . PRO A 1 82 ? 20.797 4.306 -22.438 1.00 77.94 82 PRO A O 1
ATOM 623 N N . ASP A 1 83 ? 20.766 2.663 -23.970 1.00 82.19 83 ASP A N 1
ATOM 624 C CA . ASP A 1 83 ? 21.680 3.321 -24.897 1.00 82.19 83 ASP A CA 1
ATOM 625 C C . ASP A 1 83 ? 20.990 4.545 -25.522 1.00 82.19 83 ASP A C 1
ATOM 627 O O . ASP A 1 83 ? 20.002 4.397 -26.244 1.00 82.19 83 ASP A O 1
ATOM 631 N N . LYS A 1 84 ? 21.512 5.745 -25.234 1.00 78.88 84 LYS A N 1
ATOM 632 C CA . LYS A 1 84 ? 20.979 7.030 -25.719 1.00 78.88 84 LYS A CA 1
ATOM 633 C C . LYS A 1 84 ? 21.097 7.183 -27.242 1.00 78.88 84 LYS A C 1
ATOM 635 O O . LYS A 1 84 ? 20.355 7.974 -27.814 1.00 78.88 84 LYS A O 1
ATOM 640 N N . ALA A 1 85 ? 22.009 6.455 -27.890 1.00 82.69 85 ALA A N 1
ATOM 641 C CA . ALA A 1 85 ? 22.195 6.492 -29.340 1.00 82.69 85 ALA A CA 1
ATOM 642 C C . ALA A 1 85 ? 21.251 5.535 -30.089 1.00 82.69 85 ALA A C 1
ATOM 644 O O . ALA A 1 85 ? 21.131 5.613 -31.312 1.00 82.69 85 ALA A O 1
ATOM 645 N N . LYS A 1 86 ? 20.574 4.630 -29.372 1.00 80.75 86 LYS A N 1
ATOM 646 C CA . LYS A 1 86 ? 19.731 3.592 -29.962 1.00 80.75 86 LYS A CA 1
ATOM 647 C C . LYS A 1 86 ? 18.265 4.014 -29.993 1.00 80.75 86 LYS A C 1
ATOM 649 O O . LYS A 1 86 ? 17.684 4.380 -28.974 1.00 80.75 86 LYS A O 1
ATOM 654 N N . PHE A 1 87 ? 17.640 3.892 -31.161 1.00 79.44 87 PHE A N 1
ATOM 655 C CA . PHE A 1 87 ? 16.187 3.978 -31.279 1.00 79.44 87 PHE A CA 1
ATOM 656 C C . PHE A 1 87 ? 15.551 2.653 -30.848 1.00 79.44 87 PHE A C 1
ATOM 658 O O . PHE A 1 87 ? 15.931 1.586 -31.334 1.00 79.44 87 PHE A O 1
ATOM 665 N N . TYR A 1 88 ? 14.573 2.722 -29.947 1.00 78.19 88 TYR A N 1
ATOM 666 C CA . TYR A 1 88 ? 13.814 1.561 -29.491 1.00 78.19 88 TYR A CA 1
ATOM 667 C C . TYR A 1 88 ? 12.417 1.611 -30.117 1.00 78.19 88 TYR A C 1
ATOM 669 O O . TYR A 1 88 ? 11.584 2.390 -29.651 1.00 78.19 88 TYR A O 1
ATOM 677 N N . PRO A 1 89 ? 12.146 0.835 -31.182 1.00 77.06 89 PRO A N 1
ATOM 678 C CA . PRO A 1 89 ? 10.826 0.823 -31.791 1.00 77.06 89 PRO A CA 1
ATOM 679 C C . PRO A 1 89 ? 9.816 0.247 -30.796 1.00 77.06 89 PRO A C 1
ATOM 681 O O . PRO A 1 89 ? 9.961 -0.883 -30.332 1.00 77.06 89 PRO A O 1
ATOM 684 N N . VAL A 1 90 ? 8.793 1.035 -30.472 1.00 73.88 90 VAL A N 1
ATOM 685 C CA . VAL A 1 90 ? 7.662 0.596 -29.651 1.00 73.88 90 VAL A CA 1
ATOM 686 C C . VAL A 1 90 ? 6.495 0.328 -30.583 1.00 73.88 90 VAL A C 1
ATOM 688 O O . VAL A 1 90 ? 6.113 1.198 -31.370 1.00 73.88 90 VAL A O 1
ATOM 691 N N . GLU A 1 91 ? 5.927 -0.873 -30.516 1.00 75.25 91 GLU A N 1
ATOM 692 C CA . GLU A 1 91 ? 4.672 -1.158 -31.207 1.00 75.25 91 GLU A CA 1
ATOM 693 C C . GLU A 1 91 ? 3.574 -0.205 -30.714 1.00 75.25 91 GLU A C 1
ATOM 695 O O . GLU A 1 91 ? 3.538 0.195 -29.545 1.00 75.25 91 GLU A O 1
ATOM 700 N N . LYS A 1 92 ? 2.668 0.184 -31.617 1.00 72.00 92 LYS A N 1
ATOM 701 C CA . LYS A 1 92 ? 1.550 1.062 -31.257 1.00 72.00 92 LYS A CA 1
ATOM 702 C C . LYS A 1 92 ? 0.755 0.424 -30.113 1.00 72.00 92 LYS A C 1
ATOM 704 O O . LYS A 1 92 ? 0.461 -0.763 -30.162 1.00 72.00 92 LYS A O 1
ATOM 709 N N . MET A 1 93 ? 0.361 1.238 -29.131 1.00 68.69 93 MET A N 1
ATOM 710 C CA . MET A 1 93 ? -0.505 0.835 -28.012 1.00 68.69 93 MET A CA 1
ATOM 711 C C . MET A 1 93 ? 0.097 -0.194 -27.031 1.00 68.69 93 MET A C 1
ATOM 713 O O . MET A 1 93 ? -0.657 -0.886 -26.353 1.00 68.69 93 MET A O 1
ATOM 717 N N . ARG A 1 94 ? 1.429 -0.272 -26.882 1.00 79.31 94 ARG A N 1
ATOM 718 C CA . ARG A 1 94 ? 2.052 -1.053 -25.796 1.00 79.31 94 ARG A CA 1
ATOM 719 C C . ARG A 1 94 ? 2.013 -0.316 -24.464 1.00 79.31 94 ARG A C 1
ATOM 721 O O . ARG A 1 94 ? 2.873 0.516 -24.176 1.00 79.31 94 ARG A O 1
ATOM 728 N N . GLY A 1 95 ? 1.005 -0.623 -23.651 1.00 82.38 95 GLY A N 1
ATOM 729 C CA . GLY A 1 95 ? 0.858 -0.007 -22.334 1.00 82.38 95 GLY A CA 1
ATOM 730 C C . GLY A 1 95 ? 1.848 -0.533 -21.288 1.00 82.38 95 GLY A C 1
ATOM 731 O O . GLY A 1 95 ? 2.095 0.125 -20.281 1.00 82.38 95 GLY A O 1
ATOM 732 N N . ASP A 1 96 ? 2.488 -1.667 -21.567 1.00 87.19 96 ASP A N 1
ATOM 733 C CA . ASP A 1 96 ? 3.571 -2.238 -20.770 1.00 87.19 96 ASP A CA 1
ATOM 734 C C . ASP A 1 96 ? 4.943 -1.590 -21.043 1.00 87.19 96 ASP A C 1
ATOM 736 O O . ASP A 1 96 ? 5.964 -2.031 -20.513 1.00 87.19 96 ASP A O 1
ATOM 740 N N . TRP A 1 97 ? 4.988 -0.529 -21.856 1.00 86.62 97 TRP A N 1
ATOM 741 C CA . TRP A 1 97 ? 6.210 0.230 -22.083 1.00 86.62 97 TRP A CA 1
ATOM 742 C C . TRP A 1 97 ? 6.615 1.019 -20.825 1.00 86.62 97 TRP A C 1
ATOM 744 O O . TRP A 1 97 ? 5.811 1.811 -20.322 1.00 86.62 97 TRP A O 1
ATOM 754 N N . PRO A 1 98 ? 7.856 0.875 -20.320 1.00 83.56 98 PRO A N 1
ATOM 755 C CA . PRO A 1 98 ? 8.306 1.582 -19.126 1.00 83.56 98 PRO A CA 1
ATOM 756 C C . PRO A 1 98 ? 8.117 3.102 -19.225 1.00 83.56 98 PRO A C 1
ATOM 758 O O . PRO A 1 98 ? 8.570 3.753 -20.167 1.00 83.56 98 PRO A O 1
ATOM 761 N N . ASN A 1 99 ? 7.466 3.676 -18.214 1.00 83.69 99 ASN A N 1
ATOM 762 C CA . ASN A 1 99 ? 7.189 5.105 -18.096 1.00 83.69 99 ASN A CA 1
ATOM 763 C C . ASN A 1 99 ? 7.594 5.580 -16.689 1.00 83.69 99 ASN A C 1
ATOM 765 O O . ASN A 1 99 ? 7.370 4.838 -15.726 1.00 83.69 99 ASN A O 1
ATOM 769 N N . PRO A 1 100 ? 8.136 6.802 -16.520 1.00 86.31 100 PRO A N 1
ATOM 770 C CA . PRO A 1 100 ? 8.425 7.358 -15.198 1.00 86.31 100 PRO A CA 1
ATOM 771 C C . PRO A 1 100 ? 7.256 7.276 -14.208 1.00 86.31 100 PRO A C 1
ATOM 773 O O . PRO A 1 100 ? 7.485 7.069 -13.022 1.00 86.31 100 PRO A O 1
ATOM 776 N N . ILE A 1 101 ? 6.003 7.358 -14.672 1.00 90.50 101 ILE A N 1
ATOM 777 C CA . ILE A 1 101 ? 4.834 7.241 -13.789 1.00 90.50 101 ILE A CA 1
ATOM 778 C C . ILE A 1 101 ? 4.718 5.862 -13.127 1.00 90.50 101 ILE A C 1
ATOM 780 O O . ILE A 1 101 ? 4.234 5.752 -12.000 1.00 90.50 101 ILE A O 1
ATOM 784 N N . PHE A 1 102 ? 5.228 4.821 -13.782 1.00 93.69 102 PHE A N 1
ATOM 785 C CA . PHE A 1 102 ? 5.242 3.460 -13.259 1.00 93.69 102 PHE A CA 1
ATOM 786 C C . PHE A 1 102 ? 6.344 3.230 -12.239 1.00 93.69 102 PHE A C 1
ATOM 788 O O . PHE A 1 102 ? 6.319 2.191 -11.595 1.00 93.69 102 PHE A O 1
ATOM 795 N N . THR A 1 103 ? 7.300 4.148 -12.079 1.00 93.75 103 THR A N 1
ATOM 796 C CA . THR A 1 103 ? 8.485 3.916 -11.248 1.00 93.75 103 THR A CA 1
ATOM 797 C C . THR A 1 103 ? 8.578 4.931 -10.124 1.00 93.75 103 THR A C 1
ATOM 799 O O . THR A 1 103 ? 8.378 6.129 -10.321 1.00 93.75 103 THR A O 1
ATOM 802 N N . ILE A 1 104 ? 8.906 4.453 -8.929 1.00 94.50 104 ILE A N 1
ATOM 803 C CA . ILE A 1 104 ? 9.194 5.307 -7.781 1.00 94.50 104 ILE A CA 1
ATOM 804 C C . ILE A 1 104 ? 10.494 4.890 -7.107 1.00 94.50 104 ILE A C 1
ATOM 806 O O . ILE A 1 104 ? 10.900 3.730 -7.162 1.00 94.50 104 ILE A O 1
ATOM 810 N N . GLU A 1 105 ? 11.111 5.836 -6.408 1.00 94.44 105 GLU A N 1
ATOM 811 C CA . GLU A 1 105 ? 12.151 5.525 -5.433 1.00 94.44 105 GLU A CA 1
ATOM 812 C C . GLU A 1 105 ? 11.509 5.215 -4.081 1.00 94.44 105 GLU A C 1
ATOM 814 O O . GLU A 1 105 ? 10.644 5.963 -3.618 1.00 94.44 105 GLU A O 1
ATOM 819 N N . ALA A 1 106 ? 11.951 4.152 -3.420 1.00 95.38 106 ALA A N 1
ATOM 820 C CA . ALA A 1 106 ? 11.488 3.764 -2.093 1.00 95.38 106 ALA A CA 1
ATOM 821 C C . ALA A 1 106 ? 12.644 3.202 -1.253 1.00 95.38 106 ALA A C 1
ATOM 823 O O . ALA A 1 106 ? 13.780 3.094 -1.715 1.00 95.38 106 ALA A O 1
ATOM 824 N N . LYS A 1 107 ? 12.346 2.829 -0.006 1.00 95.75 107 LYS A N 1
ATOM 825 C CA . LYS A 1 107 ? 13.265 2.076 0.851 1.00 95.75 107 LYS A CA 1
ATOM 826 C C . LYS A 1 107 ? 12.715 0.679 1.103 1.00 95.75 107 LYS A C 1
ATOM 828 O O . LYS A 1 107 ? 11.558 0.538 1.495 1.00 95.75 107 LYS A O 1
ATOM 833 N N . LYS A 1 108 ? 13.561 -0.339 0.951 1.00 95.06 108 LYS A N 1
ATOM 834 C CA . LYS A 1 108 ? 13.279 -1.722 1.354 1.00 95.06 108 LYS A CA 1
ATOM 835 C C . LYS A 1 108 ? 14.402 -2.203 2.265 1.00 95.06 108 LYS A C 1
ATOM 837 O O . LYS A 1 108 ? 15.567 -2.164 1.880 1.00 95.06 108 LYS A O 1
ATOM 842 N N . ASN A 1 109 ? 14.065 -2.623 3.486 1.00 93.62 109 ASN A N 1
ATOM 843 C CA . ASN A 1 109 ? 15.036 -3.057 4.504 1.00 93.62 109 ASN A CA 1
ATOM 844 C C . ASN A 1 109 ? 16.185 -2.044 4.706 1.00 93.62 109 ASN A C 1
ATOM 846 O O . ASN A 1 109 ? 17.356 -2.410 4.751 1.00 93.62 109 ASN A O 1
ATOM 850 N N . GLY A 1 110 ? 15.845 -0.750 4.744 1.00 94.12 110 GLY A N 1
ATOM 851 C CA . GLY A 1 110 ? 16.795 0.360 4.899 1.00 94.12 110 GLY A CA 1
ATOM 852 C C . GLY A 1 110 ? 17.569 0.764 3.636 1.00 94.12 110 GLY A C 1
ATOM 853 O O . GLY A 1 110 ? 18.162 1.841 3.624 1.00 94.12 110 GLY A O 1
ATOM 854 N N . LYS A 1 111 ? 17.536 -0.037 2.564 1.00 95.44 111 LYS A N 1
ATOM 855 C CA . LYS A 1 111 ? 18.256 0.222 1.308 1.00 95.44 111 LYS A CA 1
ATOM 856 C C . LYS A 1 111 ? 17.380 0.963 0.304 1.00 95.44 111 LYS A C 1
ATOM 858 O O . LYS A 1 111 ? 16.182 0.690 0.214 1.00 95.44 111 LYS A O 1
ATOM 863 N N . ASP A 1 112 ? 17.989 1.862 -0.462 1.00 96.00 112 ASP A N 1
ATOM 864 C CA . ASP A 1 112 ? 17.304 2.572 -1.542 1.00 96.00 112 ASP A CA 1
ATOM 865 C C . ASP A 1 112 ? 17.057 1.623 -2.720 1.00 96.00 112 ASP A C 1
ATOM 867 O O . ASP A 1 112 ? 17.969 0.962 -3.224 1.00 96.00 112 ASP A O 1
ATOM 871 N N . VAL A 1 113 ? 15.801 1.554 -3.148 1.00 96.56 113 VAL A N 1
ATOM 872 C CA . VAL A 1 113 ? 15.337 0.700 -4.243 1.00 96.56 113 VAL A CA 1
ATOM 873 C C . VAL A 1 113 ? 14.497 1.507 -5.219 1.00 96.56 113 VAL A C 1
ATOM 875 O O . VAL A 1 113 ? 13.889 2.517 -4.851 1.00 96.56 113 VAL A O 1
ATOM 878 N N . LEU A 1 114 ? 14.423 1.026 -6.452 1.00 95.56 114 LEU A N 1
ATOM 879 C CA . LEU A 1 114 ? 13.368 1.403 -7.375 1.00 95.56 114 LEU A CA 1
ATOM 880 C C . LEU A 1 114 ? 12.280 0.338 -7.369 1.00 95.56 114 LEU A C 1
ATOM 882 O O . LEU A 1 114 ? 12.563 -0.857 -7.286 1.00 95.56 114 LEU A O 1
ATOM 886 N N . ILE A 1 115 ? 11.034 0.798 -7.432 1.00 96.56 115 ILE A N 1
ATOM 887 C CA . ILE A 1 115 ? 9.856 -0.050 -7.587 1.00 96.56 115 ILE A CA 1
ATOM 888 C C . ILE A 1 115 ? 9.148 0.397 -8.857 1.00 96.56 115 ILE A C 1
ATOM 890 O O . ILE A 1 115 ? 8.689 1.538 -8.926 1.00 96.56 115 ILE A O 1
ATOM 894 N N . MET A 1 116 ? 9.044 -0.501 -9.833 1.00 95.75 116 MET A N 1
ATOM 895 C CA . MET A 1 116 ? 8.256 -0.302 -11.044 1.00 95.75 116 MET A CA 1
ATOM 896 C C . MET A 1 116 ? 6.989 -1.149 -10.980 1.00 95.75 116 MET A C 1
ATOM 898 O O . MET A 1 116 ? 7.073 -2.348 -10.742 1.00 95.75 116 MET A O 1
ATOM 902 N N . ILE A 1 117 ? 5.826 -0.542 -11.210 1.00 96.19 117 ILE A N 1
ATOM 903 C CA . ILE A 1 117 ? 4.546 -1.240 -11.368 1.00 96.19 117 ILE A CA 1
ATOM 904 C C . ILE A 1 117 ? 4.017 -0.949 -12.767 1.00 96.19 117 ILE A C 1
ATOM 906 O O . ILE A 1 117 ? 3.520 0.146 -13.028 1.00 96.19 117 ILE A O 1
ATOM 910 N N . VAL A 1 118 ? 4.128 -1.932 -13.655 1.00 95.06 118 VAL A N 1
ATOM 911 C CA . VAL A 1 118 ? 3.833 -1.810 -15.087 1.00 95.06 118 VAL A CA 1
ATOM 912 C C . VAL A 1 118 ? 2.697 -2.765 -15.476 1.00 95.06 118 VAL A C 1
ATOM 914 O O . VAL A 1 118 ? 2.619 -3.854 -14.901 1.00 9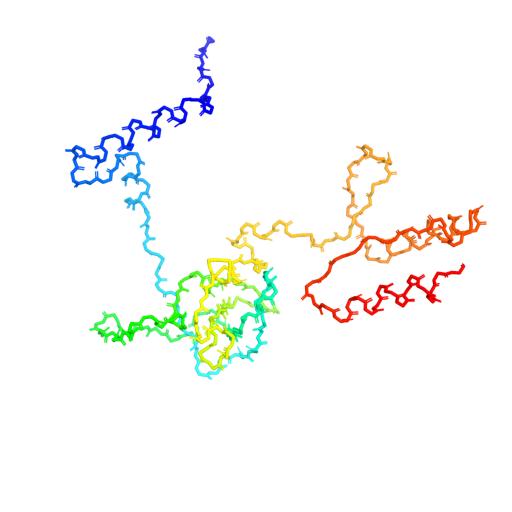5.06 118 VAL A O 1
ATOM 917 N N . PRO A 1 119 ? 1.777 -2.376 -16.376 1.00 95.31 119 PRO A N 1
ATOM 918 C CA . PRO A 1 119 ? 0.699 -3.255 -16.827 1.00 95.31 119 PRO A CA 1
ATOM 919 C C . PRO A 1 119 ? 1.239 -4.578 -17.368 1.00 95.31 119 PRO A C 1
ATOM 921 O O . PRO A 1 119 ? 2.256 -4.599 -18.060 1.00 95.31 119 PRO A O 1
ATOM 924 N N . ASP A 1 120 ? 0.563 -5.679 -17.056 1.00 94.56 120 ASP A N 1
ATOM 925 C CA . ASP A 1 120 ? 0.948 -6.995 -17.559 1.00 94.56 120 ASP A CA 1
ATOM 926 C C . ASP A 1 120 ? 0.340 -7.214 -18.950 1.00 94.56 120 ASP A C 1
ATOM 928 O O . ASP A 1 120 ? -0.875 -7.136 -19.137 1.00 94.56 120 ASP A O 1
ATOM 932 N N . ASN A 1 121 ? 1.175 -7.509 -19.945 1.00 90.19 121 ASN A N 1
ATOM 933 C CA . ASN A 1 121 ? 0.701 -7.812 -21.293 1.00 90.19 121 ASN A CA 1
ATOM 934 C C . ASN A 1 121 ? 0.041 -9.186 -21.421 1.00 90.19 121 ASN A C 1
ATOM 936 O O . ASN A 1 121 ? -0.668 -9.425 -22.396 1.00 90.19 121 ASN A O 1
ATOM 940 N N . LYS A 1 122 ? 0.236 -10.065 -20.435 1.00 91.81 122 LYS A N 1
ATOM 941 C CA . LYS A 1 122 ? -0.431 -11.367 -20.356 1.00 91.81 122 LYS A CA 1
ATOM 942 C C . LYS A 1 122 ? -1.779 -11.295 -19.649 1.00 91.81 122 LYS A C 1
ATOM 944 O O . LYS A 1 122 ? -2.501 -12.289 -19.640 1.00 91.81 122 LYS A O 1
ATOM 949 N N . ASP A 1 123 ? -2.118 -10.157 -19.046 1.00 93.56 123 ASP A N 1
ATOM 950 C CA . ASP A 1 123 ? -3.400 -9.998 -18.378 1.00 93.56 123 ASP A CA 1
ATOM 951 C C . ASP A 1 123 ? -4.541 -9.977 -19.396 1.00 93.56 123 ASP A C 1
ATOM 953 O O . ASP A 1 123 ? -4.608 -9.104 -20.258 1.00 93.56 123 ASP A O 1
ATOM 957 N N . VAL A 1 124 ? -5.476 -10.914 -19.268 1.00 92.56 124 VAL A N 1
ATOM 958 C CA . VAL A 1 124 ? -6.626 -11.030 -20.174 1.00 92.56 124 VAL A CA 1
ATOM 959 C C . VAL A 1 124 ? -7.657 -9.921 -19.966 1.00 92.56 124 VAL A C 1
ATOM 961 O O . VAL A 1 124 ? -8.426 -9.632 -20.879 1.00 92.56 124 VAL A O 1
ATOM 964 N N . ALA A 1 125 ? -7.687 -9.293 -18.785 1.00 90.31 125 ALA A N 1
ATOM 965 C CA . ALA A 1 125 ? -8.640 -8.228 -18.490 1.00 90.31 125 ALA A CA 1
ATOM 966 C C . ALA A 1 125 ? -8.253 -6.906 -19.167 1.00 90.31 125 ALA A C 1
ATOM 968 O O . ALA A 1 125 ? -9.125 -6.153 -19.600 1.00 90.31 125 ALA A O 1
ATOM 969 N N . SER A 1 126 ? -6.953 -6.610 -19.243 1.00 91.00 126 SER A N 1
ATOM 970 C CA . SER A 1 126 ? -6.451 -5.330 -19.743 1.00 91.00 126 SER A CA 1
ATOM 971 C C . SER A 1 126 ? -5.596 -5.415 -21.004 1.00 91.00 126 SER A C 1
ATOM 973 O O . SER A 1 126 ? -5.522 -4.427 -21.734 1.00 91.00 126 SER A O 1
ATOM 975 N N . GLY A 1 127 ? -4.961 -6.554 -21.288 1.00 88.75 127 GLY A N 1
ATOM 976 C CA . GLY A 1 127 ? -4.088 -6.743 -22.448 1.00 88.75 127 GLY A CA 1
ATOM 977 C C . GLY A 1 127 ? -2.972 -5.701 -22.5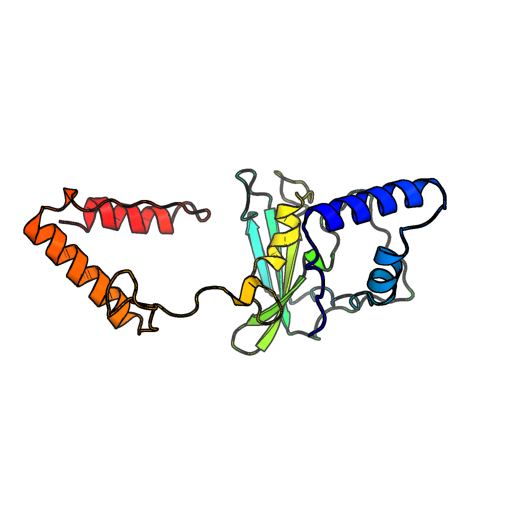21 1.00 88.75 127 GLY A C 1
ATOM 978 O O . GLY A 1 127 ? -2.779 -5.095 -23.572 1.00 88.75 127 GLY A O 1
ATOM 979 N N . SER A 1 128 ? -2.280 -5.434 -21.406 1.00 88.12 128 SER A N 1
ATOM 980 C CA . SER A 1 128 ? -1.335 -4.317 -21.181 1.00 88.12 128 SER A CA 1
ATOM 981 C C . SER A 1 128 ? -1.929 -2.905 -21.123 1.00 88.12 128 SER A C 1
ATOM 983 O O . SER A 1 128 ? -1.206 -1.958 -20.810 1.00 88.12 128 SER A O 1
ATOM 985 N N . ASN A 1 129 ? -3.217 -2.713 -21.411 1.00 90.00 129 ASN A N 1
ATO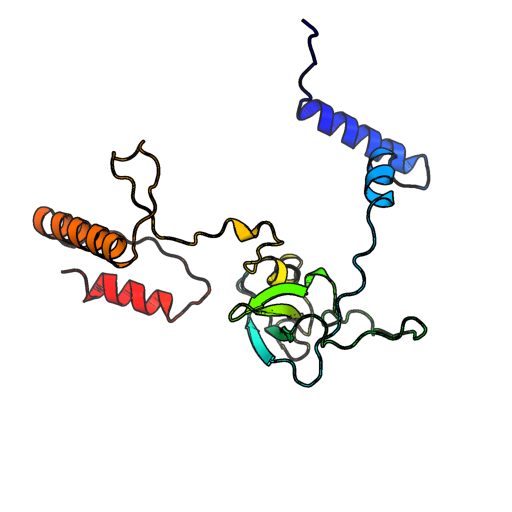M 986 C CA . ASN A 1 129 ? -3.829 -1.393 -21.322 1.00 90.00 129 ASN A CA 1
ATOM 987 C C . ASN A 1 129 ? -4.007 -0.971 -19.856 1.00 90.00 129 ASN A C 1
ATOM 989 O O . ASN A 1 129 ? -4.043 -1.785 -18.936 1.00 90.00 129 ASN A O 1
ATOM 993 N N . TYR A 1 130 ? -4.136 0.326 -19.612 1.00 92.50 130 TYR A N 1
ATOM 994 C CA . TYR A 1 130 ? -4.293 0.842 -18.264 1.00 92.50 130 TYR A CA 1
ATOM 995 C C . TYR A 1 130 ? -5.140 2.104 -18.231 1.00 92.50 130 TYR A C 1
ATOM 997 O O . TYR A 1 130 ? -5.065 2.978 -19.090 1.00 92.50 130 TYR A O 1
ATOM 1005 N N . SER A 1 131 ? -5.933 2.238 -17.169 1.00 94.19 131 SER A N 1
ATOM 1006 C CA . SER A 1 131 ? -6.576 3.517 -16.870 1.00 94.19 131 SER A CA 1
ATOM 1007 C C . SER A 1 131 ? -5.562 4.513 -16.307 1.00 94.19 131 SER A C 1
ATOM 1009 O O . SER A 1 131 ? -4.557 4.120 -15.712 1.00 94.19 131 SER A O 1
ATOM 1011 N N . VAL A 1 132 ? -5.878 5.811 -16.373 1.00 93.38 132 VAL A N 1
ATOM 1012 C CA . VAL A 1 132 ? -5.060 6.854 -15.727 1.00 93.38 132 VAL A CA 1
ATOM 1013 C C . VAL A 1 132 ? -4.847 6.587 -14.235 1.00 93.38 132 VAL A C 1
ATOM 1015 O O . VAL A 1 132 ? -3.786 6.880 -13.712 1.00 93.38 132 VAL A O 1
ATOM 1018 N N . ARG A 1 133 ? -5.809 5.962 -13.543 1.00 94.75 133 ARG A N 1
ATOM 1019 C CA . ARG A 1 133 ? -5.647 5.568 -12.134 1.00 94.75 133 ARG A CA 1
ATOM 1020 C C . ARG A 1 133 ? -4.613 4.454 -12.008 1.00 94.75 133 ARG A C 1
ATOM 1022 O O . ARG A 1 133 ? -3.655 4.600 -11.263 1.00 94.75 133 ARG A O 1
ATOM 1029 N N . GLY A 1 134 ? -4.765 3.388 -12.795 1.00 94.19 134 GLY A N 1
ATOM 1030 C CA . GLY A 1 134 ? -3.840 2.253 -12.805 1.00 94.19 134 GLY A CA 1
ATOM 1031 C C . GLY A 1 134 ? -2.399 2.648 -13.140 1.00 94.19 134 GLY A C 1
ATOM 1032 O O . GLY A 1 134 ? -1.469 2.101 -12.553 1.00 94.19 134 GLY A O 1
ATOM 1033 N N . ALA A 1 135 ? -2.201 3.669 -13.981 1.00 93.44 135 ALA A N 1
ATOM 1034 C CA . ALA A 1 135 ? -0.867 4.202 -14.258 1.00 93.44 135 ALA A CA 1
ATOM 1035 C C . ALA A 1 135 ? -0.144 4.740 -13.015 1.00 93.44 135 ALA A C 1
ATOM 1037 O O . ALA A 1 135 ? 1.079 4.702 -12.937 1.00 93.44 135 ALA A O 1
ATOM 1038 N N . PHE A 1 136 ? -0.898 5.224 -12.029 1.00 94.69 136 PHE A N 1
ATOM 1039 C CA . PHE A 1 136 ? -0.376 5.799 -10.792 1.00 94.69 136 PHE A CA 1
ATOM 1040 C C . PHE A 1 136 ? -0.236 4.762 -9.667 1.00 94.69 136 PHE A C 1
ATOM 1042 O O . PHE A 1 136 ? 0.046 5.144 -8.531 1.00 94.69 136 PHE A O 1
ATOM 1049 N N . ASN A 1 137 ? -0.380 3.457 -9.952 1.00 94.44 137 ASN A N 1
ATOM 1050 C CA . ASN A 1 137 ? -0.211 2.394 -8.953 1.00 94.44 137 ASN A CA 1
ATOM 1051 C C . ASN A 1 137 ? 1.097 2.570 -8.157 1.00 94.44 137 ASN A C 1
ATOM 1053 O O . ASN A 1 137 ? 1.058 2.601 -6.926 1.00 94.44 137 ASN A O 1
ATOM 1057 N N . ALA A 1 138 ? 2.232 2.767 -8.839 1.00 95.31 138 ALA A N 1
ATOM 1058 C CA . ALA A 1 138 ? 3.523 2.993 -8.184 1.00 95.31 138 ALA A CA 1
ATOM 1059 C C . ALA A 1 138 ? 3.555 4.309 -7.392 1.00 95.31 138 ALA A C 1
ATOM 1061 O O . ALA A 1 138 ? 3.978 4.322 -6.239 1.00 95.31 138 ALA A O 1
ATOM 1062 N N . GLN A 1 139 ? 3.020 5.393 -7.962 1.00 94.31 139 GLN A N 1
ATOM 1063 C CA . GLN A 1 139 ? 2.941 6.710 -7.309 1.00 94.31 139 GLN A CA 1
ATOM 1064 C C . GLN A 1 139 ? 2.099 6.703 -6.027 1.00 94.31 139 GLN A C 1
ATOM 1066 O O . GLN A 1 139 ? 2.249 7.574 -5.172 1.00 94.31 139 GLN A O 1
ATOM 1071 N N . SER A 1 140 ? 1.205 5.724 -5.876 1.00 93.56 140 SER A N 1
ATOM 1072 C CA . SER A 1 140 ? 0.398 5.562 -4.670 1.00 93.56 140 SER A CA 1
ATOM 1073 C C . SER A 1 140 ? 1.163 4.923 -3.510 1.00 93.56 140 SER A C 1
ATOM 1075 O O . SER A 1 140 ? 0.722 5.032 -2.362 1.00 93.56 140 SER A O 1
ATOM 1077 N N . LEU A 1 141 ? 2.295 4.259 -3.759 1.00 94.62 141 LEU A N 1
ATOM 1078 C CA . LEU A 1 141 ? 3.089 3.625 -2.709 1.00 94.62 141 LEU A CA 1
ATOM 1079 C C . LEU A 1 141 ? 3.687 4.664 -1.756 1.00 94.62 141 LEU A C 1
ATOM 1081 O O . LEU A 1 141 ? 3.852 5.834 -2.093 1.00 94.62 141 LEU A O 1
ATOM 1085 N N . TYR A 1 142 ? 4.005 4.236 -0.535 1.00 95.25 142 TYR A N 1
ATOM 1086 C CA . TYR A 1 142 ? 4.743 5.078 0.402 1.00 95.25 142 TYR A CA 1
ATOM 1087 C C . TYR A 1 142 ? 6.166 5.333 -0.113 1.00 95.25 142 TYR A C 1
ATOM 1089 O O . TYR A 1 142 ? 6.909 4.391 -0.380 1.00 95.25 142 TYR A O 1
ATOM 1097 N N . SER A 1 143 ? 6.560 6.602 -0.173 1.00 94.62 143 SER A N 1
ATOM 1098 C CA . SER A 1 143 ? 7.948 7.019 -0.357 1.00 94.62 143 SER A CA 1
ATOM 1099 C C . SER A 1 143 ? 8.176 8.347 0.352 1.00 94.62 143 SER A C 1
ATOM 1101 O O . SER A 1 143 ? 7.299 9.208 0.364 1.00 94.62 143 SER A O 1
ATOM 1103 N N . GLU A 1 144 ? 9.370 8.543 0.908 1.00 92.38 144 GLU A N 1
ATOM 1104 C CA . GLU A 1 144 ? 9.776 9.819 1.512 1.00 92.38 144 GLU A CA 1
ATOM 1105 C C . GLU A 1 144 ? 9.833 10.961 0.486 1.00 92.38 144 GLU A C 1
ATOM 1107 O O . GLU A 1 144 ? 9.676 12.130 0.848 1.00 92.38 144 GLU A O 1
ATOM 1112 N N . LYS A 1 145 ? 10.008 10.615 -0.797 1.00 89.62 145 LYS A N 1
ATOM 1113 C CA . LYS A 1 145 ? 10.102 11.554 -1.921 1.00 89.62 145 LYS A CA 1
ATOM 1114 C C . LYS A 1 145 ? 8.752 11.903 -2.547 1.00 89.62 145 LYS A C 1
ATOM 1116 O O . LYS A 1 145 ? 8.698 12.778 -3.405 1.00 89.62 145 LYS A O 1
ATOM 1121 N N . LEU A 1 146 ? 7.671 11.242 -2.130 1.00 90.56 146 LEU A N 1
ATOM 1122 C CA . LEU A 1 146 ? 6.333 11.440 -2.683 1.00 90.56 146 LEU A CA 1
ATOM 1123 C C . LEU A 1 146 ? 5.394 12.096 -1.664 1.00 90.56 146 LEU A C 1
ATOM 1125 O O . LEU A 1 146 ? 5.594 11.969 -0.452 1.00 90.56 146 LEU A O 1
ATOM 1129 N N . PRO A 1 147 ? 4.300 12.737 -2.121 1.00 94.06 147 PRO A N 1
ATOM 1130 C CA . PRO A 1 147 ? 3.246 13.229 -1.233 1.00 94.06 147 PRO A CA 1
ATOM 1131 C C . PRO A 1 147 ? 2.658 12.144 -0.322 1.00 94.06 147 PRO A C 1
ATOM 1133 O O . PRO A 1 147 ? 2.185 12.444 0.768 1.00 94.06 147 PRO A O 1
ATOM 1136 N N . THR A 1 148 ? 2.749 10.870 -0.712 1.00 95.44 148 THR A N 1
ATOM 1137 C CA . THR A 1 148 ? 2.312 9.708 0.076 1.00 95.44 148 THR A CA 1
ATOM 1138 C C . THR A 1 148 ? 3.082 9.516 1.387 1.00 95.44 148 THR A C 1
ATOM 1140 O O . THR A 1 148 ? 2.667 8.703 2.217 1.00 95.44 148 THR A O 1
ATOM 1143 N N . ARG A 1 149 ? 4.146 10.295 1.642 1.00 95.56 149 ARG A N 1
ATOM 1144 C CA . ARG A 1 149 ? 4.831 10.366 2.945 1.00 95.56 149 ARG A CA 1
ATOM 1145 C C . ARG A 1 149 ? 3.912 10.727 4.121 1.00 95.56 149 ARG A C 1
ATOM 1147 O O . ARG A 1 149 ? 4.284 10.471 5.263 1.00 95.56 149 ARG A O 1
ATOM 1154 N N . ILE A 1 150 ? 2.726 11.281 3.836 1.00 95.12 150 ILE A N 1
ATOM 1155 C CA . ILE A 1 150 ? 1.665 11.600 4.808 1.00 95.12 150 ILE A CA 1
ATOM 1156 C C . ILE A 1 150 ? 0.960 10.373 5.410 1.00 95.12 150 ILE A C 1
ATOM 1158 O O . ILE A 1 150 ? 0.115 10.538 6.286 1.00 95.12 150 ILE A O 1
ATOM 1162 N N . ARG A 1 151 ? 1.233 9.151 4.926 1.00 95.50 151 ARG A N 1
ATOM 1163 C CA . ARG A 1 151 ? 0.629 7.923 5.474 1.00 95.50 151 ARG A CA 1
ATOM 1164 C C . ARG A 1 151 ? 0.859 7.826 6.986 1.00 95.50 151 ARG A C 1
ATOM 1166 O O . ARG A 1 151 ? 1.936 8.161 7.473 1.00 95.50 151 ARG A O 1
ATOM 1173 N N . LEU A 1 152 ? -0.144 7.322 7.704 1.00 95.50 152 LEU A N 1
ATOM 1174 C CA . LEU A 1 152 ? -0.058 7.064 9.142 1.00 95.50 152 LEU A CA 1
ATOM 1175 C C . LEU A 1 152 ? 1.060 6.049 9.428 1.00 95.50 152 LEU A C 1
ATOM 1177 O O . LEU A 1 152 ? 1.109 4.994 8.796 1.00 95.50 152 LEU A O 1
ATOM 1181 N N . LYS A 1 153 ? 1.955 6.378 10.368 1.00 94.19 153 LYS A N 1
ATOM 1182 C CA . LYS A 1 153 ? 3.129 5.552 10.727 1.00 94.19 153 LYS A CA 1
ATOM 1183 C C . LYS A 1 153 ? 3.061 4.976 12.139 1.00 94.19 153 LYS A C 1
ATOM 1185 O O . LYS A 1 153 ? 3.759 4.010 12.437 1.00 94.19 153 LYS A O 1
ATOM 1190 N N . LYS A 1 154 ? 2.266 5.600 13.008 1.00 97.00 154 LYS A N 1
ATOM 1191 C CA . LYS A 1 154 ? 2.143 5.275 14.427 1.00 97.00 154 LYS A CA 1
ATOM 1192 C C . LYS A 1 154 ? 0.670 5.316 14.839 1.00 97.00 154 LYS A C 1
ATOM 1194 O O . LYS A 1 154 ? -0.074 6.144 14.303 1.00 97.00 154 LYS A O 1
ATOM 1199 N N . PRO A 1 155 ? 0.242 4.443 15.762 1.00 98.06 155 PRO A N 1
ATOM 1200 C CA . PRO A 1 155 ? -1.039 4.590 16.438 1.00 98.06 155 PRO A CA 1
ATOM 1201 C C . PRO A 1 155 ? -1.096 5.906 17.217 1.00 98.06 155 PRO A C 1
ATOM 1203 O O . PRO A 1 155 ? -0.071 6.410 17.678 1.00 98.06 155 PRO A O 1
ATOM 1206 N N . MET A 1 156 ? -2.296 6.465 17.368 1.00 97.50 156 MET A N 1
ATOM 1207 C CA . MET A 1 156 ? -2.499 7.717 18.092 1.00 97.50 156 MET A CA 1
ATOM 1208 C C . MET A 1 156 ? -3.823 7.712 18.864 1.00 97.50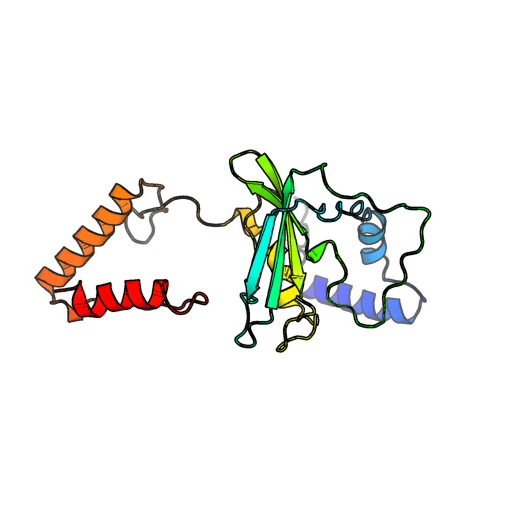 156 MET A C 1
ATOM 1210 O O . MET A 1 156 ? -4.819 7.185 18.370 1.00 97.50 156 MET A O 1
ATOM 1214 N N . ILE A 1 157 ? -3.851 8.353 20.036 1.00 96.81 157 ILE A N 1
ATOM 1215 C CA . ILE A 1 157 ? -5.035 8.481 20.906 1.00 96.81 157 ILE A CA 1
ATOM 1216 C C . ILE A 1 157 ? -5.286 9.957 21.247 1.00 96.81 157 ILE A C 1
ATOM 1218 O O . ILE A 1 157 ? -4.352 10.736 21.428 1.00 96.81 157 ILE A O 1
ATOM 1222 N N . ARG A 1 158 ? -6.561 10.351 21.370 1.00 96.56 158 ARG A N 1
ATOM 1223 C CA . ARG A 1 158 ? -6.969 11.655 21.921 1.00 96.56 158 ARG A CA 1
ATOM 1224 C C . ARG A 1 158 ? -7.149 11.558 23.437 1.00 96.56 158 ARG A C 1
ATOM 1226 O O . ARG A 1 158 ? -8.202 11.126 23.900 1.00 96.56 158 ARG A O 1
ATOM 1233 N N . ARG A 1 159 ? -6.141 11.957 24.220 1.00 90.75 159 ARG A N 1
ATOM 1234 C CA . ARG A 1 159 ? -6.185 11.820 25.692 1.00 90.75 159 ARG A CA 1
ATOM 1235 C C . ARG A 1 159 ? -7.144 12.797 26.384 1.00 90.75 159 ARG A C 1
ATOM 1237 O O . ARG A 1 159 ? -7.722 12.453 27.404 1.00 90.75 159 ARG A O 1
ATOM 1244 N N . GLY A 1 160 ? -7.339 13.994 25.831 1.00 89.81 160 GLY A N 1
ATOM 1245 C CA . GLY A 1 160 ? -8.213 15.036 26.391 1.00 89.81 160 GLY A CA 1
ATOM 1246 C C . GLY A 1 160 ? -9.616 15.071 25.775 1.00 89.81 160 GLY A C 1
ATOM 1247 O O . GLY A 1 160 ? -10.235 16.130 25.722 1.00 89.81 160 GLY A O 1
ATOM 1248 N N . GLY A 1 161 ? -10.097 13.956 25.217 1.00 89.44 161 GLY A N 1
ATOM 1249 C CA . GLY A 1 161 ? -11.399 13.885 24.547 1.00 89.44 161 GLY A CA 1
ATOM 1250 C C . GLY A 1 161 ? -11.413 14.455 23.120 1.00 89.44 161 GLY A C 1
ATOM 1251 O O . GLY A 1 161 ? -10.371 14.725 22.520 1.00 89.44 161 GLY A O 1
ATOM 1252 N N . LYS A 1 162 ? -12.612 14.613 22.543 1.00 91.12 162 LYS A N 1
ATOM 1253 C CA . LYS A 1 162 ? -12.847 14.831 21.097 1.00 91.12 162 LYS A CA 1
ATOM 1254 C C . LYS A 1 162 ? -12.072 16.003 20.477 1.00 91.12 162 LYS A C 1
ATOM 1256 O O . LYS A 1 162 ? -11.671 15.911 19.319 1.00 91.12 162 LYS A O 1
ATOM 1261 N N . THR A 1 163 ? -11.873 17.087 21.222 1.00 94.94 163 THR A N 1
ATOM 1262 C CA . THR A 1 163 ? -11.213 18.315 20.747 1.00 94.94 163 THR A CA 1
ATOM 1263 C C . THR A 1 163 ? -9.704 18.319 20.983 1.00 94.94 163 THR A C 1
ATOM 1265 O O . THR A 1 163 ? -9.003 19.145 20.403 1.00 94.94 163 THR A O 1
ATOM 1268 N N . SER A 1 164 ? -9.184 17.393 21.794 1.00 96.44 164 SER A N 1
ATOM 1269 C CA . SER A 1 164 ? -7.749 17.302 22.070 1.00 96.44 164 SER A CA 1
ATOM 1270 C C . SER A 1 164 ? -6.975 16.754 20.867 1.00 96.44 164 SER A C 1
ATOM 1272 O O . SER A 1 164 ? -7.532 15.965 20.091 1.00 96.44 164 SER A O 1
ATOM 1274 N N . PRO A 1 165 ? -5.705 17.149 20.677 1.00 96.12 165 PRO A N 1
ATOM 1275 C CA . PRO A 1 165 ? -4.873 16.605 19.610 1.00 96.12 165 PRO A CA 1
ATOM 1276 C C . PRO A 1 165 ? -4.667 15.092 19.765 1.00 96.12 165 PRO A C 1
ATOM 1278 O O . PRO A 1 165 ? -4.765 14.529 20.856 1.00 96.12 165 PRO A O 1
ATOM 1281 N N . LEU A 1 166 ? -4.375 14.435 18.643 1.00 96.44 166 LEU A N 1
ATOM 1282 C CA . LEU A 1 166 ? -3.900 13.056 18.634 1.00 96.44 166 LEU A CA 1
ATOM 1283 C C . LEU A 1 166 ? -2.461 13.015 19.159 1.00 96.44 166 LEU A C 1
ATOM 1285 O O . LEU A 1 166 ? -1.630 13.819 18.742 1.00 96.44 166 LEU A O 1
ATOM 1289 N N . VAL A 1 167 ? -2.181 12.073 20.054 1.00 96.12 167 VAL A N 1
ATOM 1290 C CA . VAL A 1 167 ? -0.852 11.836 20.626 1.00 96.12 167 VAL A CA 1
ATOM 1291 C C . VAL A 1 167 ? -0.398 10.442 20.219 1.00 96.12 167 VAL A C 1
ATOM 1293 O O . VAL A 1 167 ? -1.174 9.495 20.353 1.00 96.12 167 VAL A O 1
ATOM 1296 N N . GLU A 1 168 ? 0.827 10.320 19.705 1.00 97.75 168 GLU A N 1
ATOM 1297 C CA . GLU A 1 168 ? 1.416 9.028 19.342 1.00 97.75 168 GLU A CA 1
ATOM 1298 C C . GLU A 1 168 ? 1.543 8.111 20.563 1.00 97.75 168 GLU A C 1
ATOM 1300 O O . GLU A 1 168 ? 1.908 8.551 21.654 1.00 97.75 168 GLU A O 1
ATOM 1305 N N . VAL A 1 169 ? 1.239 6.830 20.363 1.00 97.44 169 VAL A N 1
ATOM 1306 C CA . VAL A 1 169 ? 1.306 5.788 21.395 1.00 97.44 169 VAL A CA 1
ATOM 1307 C C . VAL A 1 169 ? 1.897 4.498 20.824 1.00 97.44 169 VAL A C 1
ATOM 1309 O O . VAL A 1 169 ? 2.061 4.351 19.606 1.00 97.44 169 VAL A O 1
ATOM 1312 N N . SER A 1 170 ? 2.234 3.549 21.699 1.00 98.06 170 SER A N 1
ATOM 1313 C CA . SER A 1 170 ? 2.644 2.210 21.269 1.00 98.06 170 SER A CA 1
ATOM 1314 C C . SER A 1 170 ? 1.457 1.422 20.701 1.00 98.06 170 SER A C 1
ATOM 1316 O O . SER A 1 170 ? 0.291 1.763 20.913 1.00 98.06 170 SER A O 1
ATOM 1318 N N . TRP A 1 171 ? 1.751 0.344 19.970 1.00 98.19 171 TRP A N 1
ATOM 1319 C CA . TRP A 1 171 ? 0.712 -0.581 19.511 1.00 98.19 171 TRP A CA 1
ATOM 1320 C C . TRP A 1 171 ? -0.017 -1.246 20.678 1.00 98.19 171 TRP A C 1
ATOM 1322 O O . TRP A 1 171 ? -1.243 -1.284 20.654 1.00 98.19 171 TRP A O 1
ATOM 1332 N N . ASP A 1 172 ? 0.709 -1.684 21.708 1.00 98.38 172 ASP A N 1
ATOM 1333 C CA . ASP A 1 172 ? 0.113 -2.316 22.891 1.00 98.38 172 ASP A CA 1
ATOM 1334 C C . ASP A 1 172 ? -0.838 -1.363 23.619 1.00 98.38 172 ASP A C 1
ATOM 1336 O O . ASP A 1 172 ? -1.949 -1.749 23.975 1.00 98.38 172 ASP A O 1
ATOM 1340 N N . GLU A 1 173 ? -0.450 -0.091 23.768 1.00 97.69 173 GLU A N 1
ATOM 1341 C CA . GLU A 1 173 ? -1.318 0.918 24.375 1.00 97.69 173 GLU A CA 1
ATOM 1342 C C . GLU A 1 173 ? -2.558 1.183 23.513 1.00 97.69 173 GLU A C 1
ATOM 1344 O O . GLU A 1 173 ? -3.668 1.231 24.039 1.00 97.69 173 GLU A O 1
ATOM 1349 N N . ALA A 1 174 ? -2.404 1.327 22.193 1.00 97.62 174 ALA A N 1
ATOM 1350 C CA . ALA A 1 174 ? -3.535 1.557 21.294 1.00 97.62 174 ALA A CA 1
ATOM 1351 C C . ALA A 1 174 ? -4.533 0.393 21.289 1.00 97.62 174 ALA A C 1
ATOM 1353 O O . ALA A 1 174 ? -5.743 0.614 21.349 1.00 97.62 174 ALA A O 1
ATOM 1354 N N . ILE A 1 175 ? -4.029 -0.840 21.224 1.00 97.00 175 ILE A N 1
ATOM 1355 C CA . ILE A 1 175 ? -4.853 -2.050 21.220 1.00 97.00 175 ILE A CA 1
ATOM 1356 C C . ILE A 1 175 ? -5.549 -2.210 22.572 1.00 97.00 175 ILE A C 1
ATOM 1358 O O . ILE A 1 175 ? -6.764 -2.403 22.592 1.00 97.00 175 ILE A O 1
ATOM 1362 N N . GLY A 1 176 ? -4.815 -2.066 23.682 1.00 97.62 176 GLY A N 1
ATOM 1363 C CA . GLY A 1 176 ? -5.374 -2.134 25.033 1.00 97.62 176 GLY A CA 1
ATOM 1364 C C . GLY A 1 176 ? -6.452 -1.076 25.260 1.00 97.62 176 GLY A C 1
ATOM 1365 O O . GLY A 1 176 ? -7.559 -1.401 25.675 1.00 97.62 176 GLY A O 1
ATOM 1366 N N . PHE A 1 177 ? -6.190 0.174 24.866 1.00 96.31 177 PHE A N 1
ATOM 1367 C CA . PHE A 1 177 ? -7.170 1.254 24.956 1.00 96.31 177 PHE A CA 1
ATOM 1368 C C . PHE A 1 177 ? -8.463 0.931 24.193 1.00 96.31 177 PHE A C 1
ATOM 1370 O O . PHE A 1 177 ? -9.555 1.128 24.728 1.00 96.31 177 PHE A O 1
ATOM 1377 N N . CYS A 1 178 ? -8.371 0.434 22.957 1.00 95.00 178 CYS A N 1
ATOM 1378 C CA . CYS A 1 178 ? -9.552 0.040 22.187 1.00 95.00 178 CYS A CA 1
ATOM 1379 C C . CYS A 1 178 ? -10.295 -1.134 22.840 1.00 95.00 178 CYS A C 1
ATOM 1381 O O . CYS A 1 178 ? -11.511 -1.058 23.007 1.00 95.00 178 CYS A O 1
ATOM 1383 N N . ALA A 1 179 ? -9.578 -2.189 23.237 1.00 95.06 179 ALA A N 1
ATOM 1384 C CA . ALA A 1 179 ? -10.158 -3.380 23.854 1.00 95.06 179 ALA A CA 1
ATOM 1385 C C . ALA A 1 179 ? -10.888 -3.051 25.166 1.00 95.06 179 ALA A C 1
ATOM 1387 O O . ALA A 1 179 ? -12.050 -3.422 25.326 1.00 95.06 179 ALA A O 1
ATOM 1388 N N . ASP A 1 180 ? -10.258 -2.280 26.055 1.00 96.38 180 ASP A N 1
ATOM 1389 C CA . ASP A 1 180 ? -10.839 -1.879 27.339 1.00 96.38 180 ASP A CA 1
ATOM 1390 C C . ASP A 1 180 ? -12.120 -1.062 27.157 1.00 96.38 180 ASP A C 1
ATOM 1392 O O . ASP A 1 180 ? -13.102 -1.257 27.874 1.00 96.38 180 ASP A O 1
ATOM 1396 N N . ASN A 1 181 ? -12.129 -0.124 26.204 1.00 94.94 181 ASN A N 1
ATOM 1397 C CA . ASN A 1 181 ? -13.307 0.700 25.942 1.00 94.94 181 ASN A CA 1
ATOM 1398 C C . ASN A 1 181 ? -14.431 -0.102 25.282 1.00 94.94 181 ASN A C 1
ATOM 1400 O O . ASN A 1 181 ? -15.586 0.062 25.674 1.00 94.94 181 ASN A O 1
ATOM 1404 N N . PHE A 1 182 ? -14.117 -0.998 24.340 1.00 95.31 182 PHE A N 1
ATOM 1405 C CA . PHE A 1 182 ? -15.120 -1.900 23.779 1.00 95.31 182 PHE A CA 1
ATOM 1406 C C . PHE A 1 182 ? -15.722 -2.798 24.859 1.00 95.31 182 PHE A C 1
ATOM 1408 O O . PHE A 1 182 ? -16.943 -2.848 24.970 1.00 95.31 182 PHE A O 1
ATOM 1415 N N . GLN A 1 183 ? -14.905 -3.418 25.717 1.00 95.50 183 GLN A N 1
ATOM 1416 C CA . GLN A 1 183 ? -15.411 -4.280 26.787 1.00 95.50 183 GLN A CA 1
ATOM 1417 C C . GLN A 1 183 ? -16.289 -3.513 27.782 1.00 95.50 183 GLN A C 1
ATOM 1419 O O . GLN A 1 183 ? -17.320 -4.026 28.208 1.00 95.50 183 GLN A O 1
ATOM 1424 N N . LYS A 1 184 ? -15.932 -2.269 28.130 1.00 96.94 184 LYS A N 1
ATOM 1425 C CA . LYS A 1 184 ? -16.776 -1.411 28.981 1.00 96.94 184 LYS A CA 1
ATOM 1426 C C . LYS A 1 184 ? -18.146 -1.154 28.355 1.00 96.94 184 LYS A C 1
ATOM 1428 O O . LYS A 1 184 ? -19.150 -1.277 29.049 1.00 96.94 184 LYS A O 1
ATOM 1433 N N . ILE A 1 185 ? -18.187 -0.828 27.061 1.00 96.81 185 ILE A N 1
ATOM 1434 C CA . ILE A 1 185 ? -19.441 -0.598 26.330 1.00 96.81 185 ILE A CA 1
ATOM 1435 C C . ILE A 1 185 ? -20.276 -1.881 26.295 1.00 96.81 185 ILE A C 1
ATOM 1437 O O . ILE A 1 185 ? -21.458 -1.837 26.622 1.00 96.81 185 ILE A O 1
ATOM 1441 N N . ILE A 1 186 ? -19.658 -3.018 25.969 1.00 95.50 186 ILE A N 1
ATOM 1442 C CA . ILE A 1 186 ? -20.330 -4.322 25.904 1.00 95.50 186 ILE A CA 1
ATOM 1443 C C . ILE A 1 186 ? -20.908 -4.709 27.268 1.00 95.50 186 ILE A C 1
ATOM 1445 O O . ILE A 1 186 ? -22.079 -5.062 27.363 1.00 95.50 186 ILE A O 1
ATOM 1449 N N . ASN A 1 187 ? -20.132 -4.570 28.345 1.00 96.31 187 ASN A N 1
ATOM 1450 C CA . ASN A 1 187 ? -20.592 -4.891 29.698 1.00 96.31 187 ASN A CA 1
ATOM 1451 C C . ASN A 1 187 ? -21.775 -4.017 30.142 1.00 96.31 187 ASN A C 1
ATOM 1453 O O . ASN A 1 187 ? -22.586 -4.456 30.953 1.00 96.31 187 ASN A O 1
ATOM 1457 N N . GLN A 1 188 ? -21.855 -2.776 29.654 1.00 98.19 188 GLN A N 1
ATOM 1458 C CA . GLN A 1 188 ? -22.885 -1.822 30.061 1.00 98.19 188 GLN A CA 1
ATOM 1459 C C . GLN A 1 188 ? -24.148 -1.884 29.191 1.00 98.19 188 GLN A C 1
ATOM 1461 O O . GLN A 1 188 ? -25.248 -1.702 29.709 1.00 98.19 188 GLN A O 1
ATOM 1466 N N . TYR A 1 189 ? -24.000 -2.106 27.885 1.00 97.88 189 TYR A N 1
ATOM 1467 C CA . TYR A 1 189 ? -25.080 -1.959 26.903 1.00 97.88 189 TYR A CA 1
ATOM 1468 C C . TYR A 1 189 ? -25.338 -3.220 26.067 1.00 97.88 189 TYR A C 1
ATOM 1470 O O . TYR A 1 189 ? -26.260 -3.232 25.255 1.00 97.88 189 TYR A O 1
ATOM 1478 N N . GLY A 1 190 ? -24.555 -4.279 26.272 1.00 95.19 190 GLY A N 1
ATOM 1479 C CA . GLY A 1 190 ? -24.585 -5.500 25.474 1.00 95.19 190 GLY A CA 1
ATOM 1480 C C . GLY A 1 190 ? -23.746 -5.411 24.189 1.00 95.19 190 GLY A C 1
ATOM 1481 O O . GLY A 1 190 ? -23.355 -4.319 23.762 1.00 95.19 190 GLY A O 1
ATOM 1482 N N . PRO A 1 191 ? -23.458 -6.559 23.549 1.00 92.69 191 PRO A N 1
ATOM 1483 C CA . PRO A 1 191 ? -22.624 -6.630 22.345 1.00 92.69 191 PRO A CA 1
ATOM 1484 C C . PRO A 1 191 ? -23.221 -5.887 21.139 1.00 92.69 191 PRO A C 1
ATOM 1486 O O . PRO A 1 191 ? -22.473 -5.328 20.336 1.00 92.69 191 PRO A O 1
ATOM 1489 N N . ASP A 1 192 ? -24.551 -5.784 21.056 1.00 93.31 192 ASP A N 1
ATOM 1490 C CA . ASP A 1 192 ? -25.267 -5.094 19.971 1.00 93.31 192 ASP A CA 1
ATOM 1491 C C . ASP A 1 192 ? -25.040 -3.568 19.952 1.00 93.31 192 ASP A C 1
ATOM 1493 O O . ASP A 1 192 ? -25.411 -2.887 18.995 1.00 93.31 192 ASP A O 1
ATOM 1497 N N . ALA A 1 193 ? -24.396 -3.009 20.983 1.00 95.31 193 ALA A N 1
ATOM 1498 C CA . ALA A 1 193 ? -23.991 -1.606 21.022 1.00 95.31 193 ALA A CA 1
ATOM 1499 C C . ALA A 1 193 ? -22.769 -1.293 20.131 1.00 95.31 193 ALA A C 1
ATOM 1501 O O . ALA A 1 193 ? -22.427 -0.121 19.946 1.00 95.31 193 ALA A O 1
ATOM 1502 N N . ILE A 1 194 ? -22.094 -2.312 19.582 1.00 93.31 194 ILE A N 1
ATOM 1503 C CA . ILE A 1 194 ? -20.919 -2.151 18.718 1.00 93.31 194 ILE A CA 1
ATOM 1504 C C . ILE A 1 194 ? -21.296 -2.330 17.244 1.00 93.31 194 ILE A C 1
ATOM 1506 O O . ILE A 1 194 ? -21.672 -3.410 16.799 1.00 93.31 194 ILE A O 1
ATOM 1510 N N . GLY A 1 195 ? -21.114 -1.268 16.457 1.00 91.38 195 GLY A N 1
ATOM 1511 C CA . GLY A 1 195 ? -21.217 -1.305 14.998 1.00 91.38 195 GLY A CA 1
ATOM 1512 C C . GLY A 1 195 ? -19.848 -1.214 14.325 1.00 91.38 195 GLY A C 1
ATOM 1513 O O . GLY A 1 195 ? -18.994 -0.431 14.743 1.00 91.38 195 GLY A O 1
ATOM 1514 N N . ALA A 1 196 ? -19.649 -1.969 13.244 1.00 89.56 196 ALA A N 1
ATOM 1515 C CA . ALA A 1 196 ? -18.448 -1.890 12.418 1.00 89.56 196 ALA A CA 1
ATOM 1516 C C . ALA A 1 196 ? -18.788 -1.389 11.010 1.00 89.56 196 ALA A C 1
ATOM 1518 O O . ALA A 1 196 ? -19.647 -1.944 10.328 1.00 89.56 196 ALA A O 1
ATOM 1519 N N . VAL A 1 197 ? -18.067 -0.364 10.554 1.00 89.81 197 VAL A N 1
ATOM 1520 C CA . VAL A 1 197 ? -18.078 0.091 9.159 1.00 89.81 197 VAL A CA 1
ATOM 1521 C C . VAL A 1 197 ? -16.701 -0.176 8.583 1.00 89.81 197 VAL A C 1
ATOM 1523 O O . VAL A 1 197 ? -15.701 0.318 9.102 1.00 89.81 197 VAL A O 1
ATOM 1526 N N . TYR A 1 198 ? -16.646 -0.959 7.513 1.00 85.81 198 TYR A N 1
ATOM 1527 C CA . TYR A 1 198 ? -15.392 -1.323 6.874 1.00 85.81 198 TYR A CA 1
ATOM 1528 C C . TYR A 1 198 ? -15.539 -1.390 5.362 1.00 85.81 198 TYR A C 1
ATOM 1530 O O . TYR A 1 198 ? -16.623 -1.607 4.827 1.00 85.81 198 TYR A O 1
ATOM 1538 N N . GLY A 1 199 ? -14.417 -1.206 4.678 1.00 76.50 199 GLY A N 1
ATOM 1539 C CA . GLY A 1 199 ? -14.295 -1.391 3.244 1.00 76.50 199 GLY A CA 1
ATOM 1540 C C . GLY A 1 199 ? -12.849 -1.722 2.930 1.00 76.50 199 GLY A C 1
ATOM 1541 O O . GLY A 1 199 ? -11.939 -1.046 3.412 1.00 76.50 199 GLY A O 1
ATOM 1542 N N . ASP A 1 200 ? -12.639 -2.778 2.154 1.00 73.12 200 ASP A N 1
ATOM 1543 C CA . ASP A 1 200 ? -11.309 -3.216 1.763 1.00 73.12 200 ASP A CA 1
ATOM 1544 C C . ASP A 1 200 ? -11.270 -3.609 0.283 1.00 73.12 200 ASP A C 1
ATOM 1546 O O . ASP A 1 200 ? -12.230 -4.138 -0.270 1.00 73.12 200 ASP A O 1
ATOM 1550 N N . TRP A 1 201 ? -10.120 -3.354 -0.334 1.00 69.44 201 TRP A N 1
ATOM 1551 C CA . TRP A 1 201 ? -9.776 -3.739 -1.701 1.00 69.44 201 TRP A CA 1
ATOM 1552 C C . TRP A 1 201 ? -8.886 -4.999 -1.744 1.00 69.44 201 TRP A C 1
ATOM 1554 O O . TRP A 1 201 ? -8.554 -5.472 -2.825 1.00 69.44 201 TRP A O 1
ATOM 1564 N N . GLY A 1 202 ? -8.477 -5.538 -0.586 1.00 63.44 202 GLY A N 1
ATOM 1565 C CA . GLY A 1 202 ? -7.806 -6.839 -0.411 1.00 63.44 202 GLY A CA 1
ATOM 1566 C C . GLY A 1 202 ? -8.763 -8.027 -0.217 1.00 63.44 202 GLY A C 1
ATOM 1567 O O . GLY A 1 202 ? -8.310 -9.152 -0.027 1.00 63.44 202 GLY A O 1
ATOM 1568 N N . TYR A 1 203 ? -10.070 -7.761 -0.308 1.00 68.69 203 TYR A N 1
ATOM 1569 C CA . TYR A 1 203 ? -11.253 -8.629 -0.401 1.00 68.69 203 TYR A CA 1
ATOM 1570 C C . TYR A 1 203 ? -11.451 -9.746 0.632 1.00 68.69 203 TYR A C 1
ATOM 1572 O O . TYR A 1 203 ? -12.564 -9.862 1.144 1.00 68.69 203 TYR A O 1
ATOM 1580 N N . LEU A 1 204 ? -10.451 -10.562 0.966 1.00 80.19 204 LEU A N 1
ATOM 1581 C CA . LEU A 1 204 ? -10.683 -11.804 1.712 1.00 80.19 204 LEU A CA 1
ATOM 1582 C C . LEU A 1 204 ? -10.062 -11.818 3.105 1.00 80.19 204 LEU A C 1
ATOM 1584 O O . LEU A 1 204 ? -10.776 -12.078 4.069 1.00 80.19 204 LEU A O 1
ATOM 1588 N N . GLN A 1 205 ? -8.768 -11.530 3.251 1.00 87.00 205 GLN A N 1
ATOM 1589 C CA . GLN A 1 205 ? -8.093 -11.708 4.543 1.00 87.00 205 GLN A CA 1
ATOM 1590 C C . GLN A 1 205 ? -8.582 -10.692 5.581 1.00 87.00 205 GLN A C 1
ATOM 1592 O O . GLN A 1 205 ? -8.938 -11.072 6.697 1.00 87.00 205 GLN A O 1
ATOM 1597 N N . ASN A 1 206 ? -8.659 -9.411 5.207 1.00 87.88 206 ASN A N 1
ATOM 1598 C CA . ASN A 1 206 ? -9.100 -8.354 6.120 1.00 87.88 206 ASN A CA 1
ATOM 1599 C C . ASN A 1 206 ? -10.597 -8.469 6.426 1.00 87.88 206 ASN A C 1
ATOM 1601 O O . ASN A 1 206 ? -10.995 -8.359 7.584 1.00 87.88 206 ASN A O 1
ATOM 1605 N N . THR A 1 207 ? -11.414 -8.756 5.404 1.00 89.06 207 THR A N 1
ATOM 1606 C CA . THR A 1 207 ? -12.852 -9.014 5.562 1.00 89.06 207 THR A CA 1
ATOM 1607 C C . THR A 1 207 ? -13.089 -10.185 6.508 1.00 89.06 207 THR A C 1
ATOM 1609 O O . THR A 1 207 ? -13.863 -10.063 7.452 1.00 89.06 207 THR A O 1
ATOM 1612 N N . HIS A 1 208 ? -12.383 -11.304 6.315 1.00 90.50 208 HIS A N 1
ATOM 1613 C CA . HIS A 1 208 ? -12.501 -12.460 7.197 1.00 90.50 208 HIS A CA 1
ATOM 1614 C C . HIS A 1 208 ? -12.111 -12.118 8.636 1.00 90.50 208 HIS A C 1
ATOM 1616 O O . HIS A 1 208 ? -12.866 -12.430 9.554 1.00 90.50 208 HIS A O 1
ATOM 1622 N N . ALA A 1 209 ? -10.963 -11.465 8.845 1.00 90.44 209 ALA A N 1
ATOM 1623 C CA . ALA A 1 209 ? -10.494 -11.107 10.180 1.00 90.44 209 ALA A CA 1
ATOM 1624 C C . ALA A 1 209 ? -11.502 -10.214 10.919 1.00 90.44 209 ALA A C 1
ATOM 1626 O O . ALA A 1 209 ? -11.854 -10.501 12.065 1.00 90.44 209 ALA A O 1
ATOM 1627 N N . LEU A 1 210 ? -12.010 -9.176 10.251 1.00 90.50 210 LEU A N 1
ATOM 1628 C CA . LEU A 1 210 ? -12.961 -8.256 10.858 1.00 90.50 210 LEU A CA 1
ATOM 1629 C C . LEU A 1 210 ? -14.319 -8.914 11.121 1.00 90.50 210 LEU A C 1
ATOM 1631 O O . LEU A 1 210 ? -14.854 -8.759 12.213 1.00 90.50 210 LEU A O 1
ATOM 1635 N N . LEU A 1 211 ? -14.873 -9.656 10.157 1.00 90.50 211 LEU A N 1
ATOM 1636 C CA . LEU A 1 211 ? -16.168 -10.317 10.337 1.00 90.50 211 LEU A CA 1
ATOM 1637 C C . LEU A 1 211 ? -16.102 -11.414 11.397 1.00 90.50 211 LEU A C 1
ATOM 1639 O O . LEU A 1 211 ? -17.034 -11.567 12.182 1.00 90.50 211 LEU A O 1
ATOM 1643 N N . LYS A 1 212 ? -14.989 -12.152 11.465 1.00 93.25 212 LYS A N 1
ATOM 1644 C CA . LYS A 1 212 ? -14.763 -13.128 12.529 1.00 93.25 212 LYS A CA 1
ATOM 1645 C C . LYS A 1 212 ? -14.721 -12.434 13.886 1.00 93.25 212 LYS A C 1
ATOM 1647 O O . LYS A 1 212 ? -15.384 -12.893 14.812 1.00 93.25 212 LYS A O 1
ATOM 1652 N N . TRP A 1 213 ? -14.001 -11.322 14.008 1.00 91.25 213 TRP A N 1
ATOM 1653 C CA . TRP A 1 213 ? -13.997 -10.539 15.242 1.00 91.25 213 TRP A CA 1
ATOM 1654 C C . TRP A 1 213 ? -15.406 -10.046 15.607 1.00 91.25 213 TRP A C 1
ATOM 1656 O O . TRP A 1 213 ? -15.865 -10.330 16.708 1.00 91.25 213 TRP A O 1
ATOM 1666 N N . LEU A 1 214 ? -16.125 -9.425 14.669 1.00 90.50 214 LEU A N 1
ATOM 1667 C CA . LEU A 1 214 ? -17.454 -8.851 14.897 1.00 90.50 214 LEU A CA 1
ATOM 1668 C C . LEU A 1 214 ? -18.512 -9.898 15.278 1.00 90.50 214 LEU A C 1
ATOM 1670 O O . LEU A 1 214 ? -19.258 -9.685 16.222 1.00 90.50 214 LEU A O 1
ATOM 1674 N N . PHE A 1 215 ? -18.582 -11.020 14.557 1.00 90.19 215 PHE A N 1
ATOM 1675 C CA . PHE A 1 215 ? -19.665 -12.000 14.726 1.00 90.19 215 PHE A CA 1
ATOM 1676 C C . PHE A 1 215 ? -19.338 -13.150 15.676 1.00 90.19 215 PHE A C 1
ATOM 1678 O O . PHE A 1 215 ? -20.240 -13.875 16.085 1.00 90.19 215 PHE A O 1
ATOM 1685 N N . THR A 1 216 ? -18.060 -13.370 15.995 1.00 91.38 216 THR A N 1
ATOM 1686 C CA . THR A 1 216 ? -17.657 -14.490 16.865 1.00 91.38 216 THR A CA 1
ATOM 1687 C C . THR A 1 216 ? -16.795 -14.071 18.050 1.00 91.38 216 THR A C 1
ATOM 1689 O O . THR A 1 216 ? -16.794 -14.767 19.067 1.00 91.38 216 THR A O 1
ATOM 1692 N N . GLY A 1 217 ? -16.056 -12.965 17.925 1.00 88.56 217 GLY A N 1
ATOM 1693 C CA . GLY A 1 217 ? -15.133 -12.479 18.950 1.00 88.56 217 GLY A CA 1
ATOM 1694 C C . GLY A 1 217 ? -15.773 -11.535 19.967 1.00 88.56 217 GLY A C 1
ATOM 1695 O O . GLY A 1 217 ? -15.376 -11.564 21.127 1.00 88.56 217 GLY A O 1
ATOM 1696 N N . ILE A 1 218 ? -16.750 -10.725 19.552 1.00 85.19 218 ILE A N 1
ATOM 1697 C CA . ILE A 1 218 ? -17.491 -9.819 20.437 1.00 85.19 218 ILE A CA 1
ATOM 1698 C C . ILE A 1 218 ? -18.606 -10.605 21.135 1.00 85.19 218 ILE A C 1
ATOM 1700 O O . ILE A 1 218 ? -19.446 -11.210 20.469 1.00 85.19 218 ILE A O 1
ATOM 1704 N N . LYS A 1 219 ? -18.592 -10.614 22.471 1.00 77.00 219 LYS A N 1
ATOM 1705 C CA . LYS A 1 219 ? -19.589 -11.255 23.336 1.00 77.00 219 LYS A CA 1
ATOM 1706 C C . LYS A 1 219 ? -19.855 -10.391 24.552 1.00 77.00 219 LYS A C 1
ATOM 1708 O O . LYS A 1 219 ? -18.854 -9.881 25.103 1.00 77.00 219 LYS A O 1
#